Protein AF-A0A7J6SU89-F1 (afdb_monomer_lite)

Structure (mmCIF, N/CA/C/O backbone):
data_AF-A0A7J6SU89-F1
#
_entry.id   AF-A0A7J6SU89-F1
#
loop_
_atom_site.group_PDB
_atom_site.id
_atom_site.type_symbol
_atom_site.label_atom_id
_atom_site.label_alt_id
_atom_site.label_comp_id
_atom_site.label_asym_id
_atom_site.label_entity_id
_atom_site.label_seq_id
_atom_site.pdbx_PDB_ins_code
_atom_site.Cartn_x
_atom_site.Cartn_y
_atom_site.Cartn_z
_atom_site.occupancy
_atom_site.B_iso_or_equiv
_atom_site.auth_seq_id
_atom_site.auth_comp_id
_atom_site.auth_asym_id
_atom_site.auth_atom_id
_atom_site.pdbx_PDB_model_num
ATOM 1 N N . TYR A 1 1 ? 33.959 -2.753 -72.412 1.00 67.62 1 TYR A N 1
ATOM 2 C CA . TYR A 1 1 ? 32.776 -1.922 -72.109 1.00 67.62 1 TYR A CA 1
ATOM 3 C C . TYR A 1 1 ? 32.362 -2.025 -70.637 1.00 67.62 1 TYR A C 1
ATOM 5 O O . TYR A 1 1 ? 32.343 -1.001 -69.976 1.00 67.62 1 TYR A O 1
ATOM 13 N N . ILE A 1 2 ? 32.156 -3.228 -70.074 1.00 73.88 2 ILE A N 1
ATOM 14 C CA . ILE A 1 2 ? 31.763 -3.431 -68.655 1.00 73.88 2 ILE A CA 1
ATOM 15 C C . ILE A 1 2 ? 32.746 -2.805 -67.638 1.00 73.88 2 ILE A C 1
ATOM 17 O O . ILE A 1 2 ? 32.312 -2.134 -66.712 1.00 73.88 2 ILE A O 1
ATOM 21 N N . VAL A 1 3 ? 34.064 -2.932 -67.847 1.00 77.31 3 VAL A N 1
ATOM 22 C CA . VAL A 1 3 ? 35.101 -2.322 -66.975 1.00 77.31 3 VAL A CA 1
ATOM 23 C C . VAL A 1 3 ? 35.077 -0.786 -67.002 1.00 77.31 3 VAL A C 1
ATOM 25 O O . VAL A 1 3 ? 35.479 -0.137 -66.051 1.00 77.31 3 VAL A O 1
ATOM 28 N N . LEU A 1 4 ? 34.576 -0.178 -68.078 1.00 80.06 4 LEU A N 1
ATOM 29 C CA . LEU A 1 4 ? 34.487 1.281 -68.205 1.00 80.06 4 LEU A CA 1
ATOM 30 C C . LEU A 1 4 ? 33.277 1.833 -67.426 1.00 80.06 4 LEU A C 1
ATOM 32 O O . LEU A 1 4 ? 33.317 2.950 -66.925 1.00 80.06 4 LEU A O 1
ATOM 36 N N . LEU A 1 5 ? 32.229 1.015 -67.270 1.00 78.94 5 LEU A N 1
ATOM 37 C CA . LEU A 1 5 ? 31.028 1.327 -66.491 1.00 78.94 5 LEU A CA 1
ATOM 38 C C . LEU A 1 5 ? 31.179 1.006 -64.989 1.00 78.94 5 LEU A C 1
ATOM 40 O O . LEU A 1 5 ? 30.310 1.382 -64.207 1.00 78.94 5 LEU A O 1
ATOM 44 N N . SER A 1 6 ? 32.264 0.354 -64.546 1.00 77.31 6 SER A N 1
ATOM 45 C CA . SER A 1 6 ? 32.445 -0.029 -63.132 1.00 77.31 6 SER A CA 1
ATOM 46 C C . SER A 1 6 ? 32.626 1.161 -62.184 1.00 77.31 6 SER A C 1
ATOM 48 O O . SER A 1 6 ? 32.430 1.015 -60.983 1.00 77.31 6 SER A O 1
ATOM 50 N N . TYR A 1 7 ? 32.971 2.342 -62.704 1.00 76.56 7 TYR A N 1
ATOM 51 C CA . TYR A 1 7 ? 33.053 3.584 -61.927 1.00 76.56 7 TYR A CA 1
ATOM 52 C C . TYR A 1 7 ? 31.683 4.227 -61.644 1.00 76.56 7 TYR A C 1
ATOM 54 O O . TYR A 1 7 ? 31.612 5.148 -60.836 1.00 76.56 7 TYR A O 1
ATOM 62 N N . ILE A 1 8 ? 30.599 3.750 -62.274 1.00 82.62 8 ILE A N 1
ATOM 63 C CA . ILE A 1 8 ? 29.241 4.291 -62.082 1.00 82.62 8 ILE A CA 1
ATOM 64 C C . ILE A 1 8 ? 28.684 3.945 -60.694 1.00 82.62 8 ILE A C 1
ATOM 66 O O . ILE A 1 8 ? 27.975 4.758 -60.107 1.00 82.62 8 ILE A O 1
ATOM 70 N N . ILE A 1 9 ? 29.019 2.769 -60.149 1.00 79.12 9 ILE A N 1
ATOM 71 C CA . ILE A 1 9 ? 28.675 2.385 -58.772 1.00 79.12 9 ILE A CA 1
ATOM 72 C C . ILE A 1 9 ? 29.970 2.371 -57.954 1.00 79.12 9 ILE A C 1
ATOM 74 O O . ILE A 1 9 ? 30.677 1.361 -57.929 1.00 79.12 9 ILE A O 1
ATOM 78 N N . PRO A 1 10 ? 30.328 3.491 -57.305 1.00 81.44 10 PRO A N 1
ATOM 79 C CA . PRO A 1 10 ? 31.573 3.579 -56.565 1.00 81.44 10 PRO A CA 1
ATOM 80 C C . PRO A 1 10 ? 31.543 2.660 -55.342 1.00 81.44 10 PRO A C 1
ATOM 82 O O . PRO A 1 10 ? 30.733 2.826 -54.432 1.00 81.44 10 PRO A O 1
ATOM 85 N N . ILE A 1 11 ? 32.497 1.729 -55.281 1.00 80.56 11 ILE A N 1
ATOM 86 C CA . ILE A 1 11 ? 32.715 0.835 -54.129 1.00 80.56 11 ILE A CA 1
ATOM 87 C C . ILE A 1 11 ? 32.941 1.645 -52.834 1.00 80.56 11 ILE A C 1
ATOM 89 O O . ILE A 1 11 ? 32.559 1.215 -51.746 1.00 80.56 11 ILE A O 1
ATOM 93 N N . SER A 1 12 ? 33.494 2.857 -52.950 1.00 86.56 12 SER A N 1
ATOM 94 C CA . SER A 1 12 ? 33.732 3.781 -51.837 1.00 86.56 12 SER A CA 1
ATOM 95 C C . SER A 1 12 ? 32.459 4.343 -51.195 1.00 86.56 12 SER A C 1
ATOM 97 O O . SER A 1 12 ? 32.511 4.733 -50.031 1.00 86.56 12 SER A O 1
ATOM 99 N N . LEU A 1 13 ? 31.313 4.359 -51.891 1.00 87.31 13 LEU A N 1
ATOM 100 C CA . LEU A 1 13 ? 30.059 4.879 -51.332 1.00 87.31 13 LEU A CA 1
ATOM 101 C C . LEU A 1 13 ? 29.628 4.085 -50.096 1.00 87.31 13 LEU A C 1
ATOM 103 O O . LEU A 1 13 ? 29.260 4.672 -49.082 1.00 87.31 13 LEU A O 1
ATOM 107 N N . ARG A 1 14 ? 29.732 2.754 -50.162 1.00 86.31 14 ARG A N 1
ATOM 108 C CA . ARG A 1 14 ? 29.385 1.872 -49.043 1.00 86.31 14 ARG A CA 1
ATOM 109 C C . ARG A 1 14 ? 30.284 2.119 -47.833 1.00 86.31 14 ARG A C 1
ATOM 111 O O . ARG A 1 14 ? 29.784 2.287 -46.730 1.00 86.31 14 ARG A O 1
ATOM 118 N N . VAL A 1 15 ? 31.594 2.211 -48.062 1.00 88.56 15 VAL A N 1
ATOM 119 C CA . VAL A 1 15 ? 32.583 2.450 -46.999 1.00 88.56 15 VAL A CA 1
ATOM 120 C C . VAL A 1 15 ? 32.351 3.803 -46.321 1.00 88.56 15 VAL A C 1
ATOM 122 O O . VAL A 1 15 ? 32.404 3.894 -45.097 1.00 88.56 15 VAL A O 1
ATOM 125 N N . ASN A 1 16 ? 32.033 4.844 -47.097 1.00 90.50 16 ASN A N 1
ATOM 126 C CA . ASN A 1 16 ? 31.736 6.170 -46.556 1.00 90.50 16 ASN A CA 1
ATOM 127 C C . ASN A 1 16 ? 30.465 6.174 -45.692 1.00 90.50 16 ASN A C 1
ATOM 129 O O . ASN A 1 16 ? 30.454 6.806 -44.635 1.00 90.50 16 ASN A O 1
ATOM 133 N N . LEU A 1 17 ? 29.412 5.465 -46.115 1.00 89.56 17 LEU A N 1
ATOM 134 C CA . LEU A 1 17 ? 28.174 5.337 -45.339 1.00 89.56 17 LEU A CA 1
ATOM 135 C C . LEU A 1 17 ? 28.400 4.567 -44.035 1.00 89.56 17 LEU A C 1
ATOM 137 O O . LEU A 1 17 ? 27.975 5.032 -42.980 1.00 89.56 17 LEU A O 1
ATOM 141 N N . ASP A 1 18 ? 29.118 3.444 -44.084 1.00 89.88 18 ASP A N 1
ATOM 142 C CA . ASP A 1 18 ? 29.429 2.653 -42.889 1.00 89.88 18 ASP A CA 1
ATOM 143 C C . ASP A 1 18 ? 30.261 3.474 -41.884 1.00 89.88 18 ASP A C 1
ATOM 145 O O . ASP A 1 18 ? 29.962 3.492 -40.689 1.00 89.88 18 ASP A O 1
ATOM 149 N N . MET A 1 19 ? 31.242 4.247 -42.366 1.00 91.69 19 MET A N 1
ATOM 150 C CA . MET A 1 19 ? 32.049 5.132 -41.521 1.00 91.69 19 MET A CA 1
ATOM 151 C C . MET A 1 19 ? 31.222 6.275 -40.908 1.00 91.69 19 MET A C 1
ATOM 153 O O . MET A 1 19 ? 31.392 6.593 -39.728 1.00 91.69 19 MET A O 1
ATOM 157 N N . ALA A 1 20 ? 30.296 6.872 -41.667 1.00 91.81 20 ALA A N 1
ATOM 158 C CA . ALA A 1 20 ? 29.387 7.897 -41.153 1.00 91.81 20 ALA A CA 1
ATOM 159 C C . ALA A 1 20 ? 28.476 7.344 -40.042 1.00 91.81 20 ALA A C 1
ATOM 161 O O . ALA A 1 20 ? 28.362 7.956 -38.979 1.00 91.81 20 ALA A O 1
ATOM 162 N N . LYS A 1 21 ? 27.904 6.150 -40.238 1.00 92.75 21 LYS A N 1
ATOM 163 C CA . LYS A 1 21 ? 27.077 5.451 -39.242 1.00 92.75 21 LYS A CA 1
ATOM 164 C C . LYS A 1 21 ? 27.826 5.173 -37.941 1.00 92.75 21 LYS A C 1
ATOM 166 O O . LYS A 1 21 ? 27.288 5.403 -36.856 1.00 92.75 21 LYS A O 1
ATOM 171 N N . THR A 1 22 ? 29.086 4.745 -38.029 1.00 92.81 22 THR A N 1
ATOM 172 C CA . THR A 1 22 ? 29.944 4.555 -36.850 1.00 92.81 22 THR A CA 1
ATOM 173 C C . THR A 1 22 ? 30.167 5.866 -36.094 1.00 92.81 22 THR A C 1
ATOM 175 O O . THR A 1 22 ? 30.071 5.891 -34.864 1.00 92.81 22 THR A O 1
ATOM 178 N N . LEU A 1 23 ? 30.414 6.970 -36.806 1.00 93.88 23 LEU A N 1
ATOM 179 C CA . LEU A 1 23 ? 30.564 8.288 -36.183 1.00 93.88 23 LEU A CA 1
ATOM 180 C C . LEU A 1 23 ? 29.266 8.755 -35.507 1.00 93.88 23 LEU A C 1
ATOM 182 O O . LEU A 1 23 ? 29.324 9.292 -34.399 1.00 93.88 23 LEU A O 1
ATOM 186 N N . TYR A 1 24 ? 28.102 8.532 -36.124 1.00 93.50 24 TYR A N 1
ATOM 187 C CA . TYR A 1 24 ? 26.810 8.873 -35.522 1.00 93.50 24 TYR A CA 1
ATOM 188 C C . TYR A 1 24 ? 26.535 8.068 -34.251 1.00 93.50 24 TYR A C 1
ATOM 190 O O . TYR A 1 24 ? 26.218 8.660 -33.221 1.00 93.50 24 TYR A O 1
ATOM 198 N N . ALA A 1 25 ? 26.742 6.750 -34.277 1.00 93.50 25 ALA A N 1
ATOM 199 C CA . ALA A 1 25 ? 26.594 5.907 -33.091 1.00 93.50 25 ALA A CA 1
ATOM 200 C C . ALA A 1 25 ? 27.533 6.333 -31.948 1.00 93.50 25 ALA A C 1
ATOM 202 O O . ALA A 1 25 ? 27.122 6.374 -30.789 1.00 93.50 25 ALA A O 1
ATOM 203 N N . SER A 1 26 ? 28.778 6.709 -32.270 1.00 92.12 26 SER A N 1
ATOM 204 C CA . SER A 1 26 ? 29.737 7.218 -31.282 1.00 92.12 26 SER A CA 1
ATOM 205 C C . SER A 1 26 ? 29.291 8.547 -30.670 1.00 92.12 26 SER A C 1
ATOM 207 O O . SER A 1 26 ? 29.440 8.746 -29.465 1.00 92.12 26 SER A O 1
ATOM 209 N N . ARG A 1 27 ? 28.699 9.446 -31.466 1.00 93.50 27 ARG A N 1
ATOM 210 C CA . ARG A 1 27 ? 28.130 10.696 -30.945 1.00 93.50 27 ARG A CA 1
ATOM 211 C C . ARG A 1 27 ? 26.919 10.458 -30.051 1.00 93.50 27 ARG A C 1
ATOM 213 O O . ARG A 1 27 ? 26.847 11.096 -29.011 1.00 93.50 27 ARG A O 1
ATOM 220 N N . ILE A 1 28 ? 26.031 9.529 -30.412 1.00 93.94 28 ILE A N 1
ATOM 221 C CA . ILE A 1 28 ? 24.876 9.150 -29.580 1.00 93.94 28 ILE A CA 1
ATOM 222 C C . ILE A 1 28 ? 25.341 8.628 -28.214 1.00 93.94 28 ILE A C 1
ATOM 224 O O . ILE A 1 28 ? 24.778 9.000 -27.191 1.00 93.94 28 ILE A O 1
ATOM 228 N N . GLY A 1 29 ? 26.391 7.801 -28.179 1.00 92.62 29 GLY A N 1
ATOM 229 C CA . GLY A 1 29 ? 26.924 7.267 -26.921 1.00 92.62 29 GLY A CA 1
ATOM 230 C C . GLY A 1 29 ? 27.625 8.300 -26.030 1.00 92.62 29 GLY A C 1
ATOM 231 O O . GLY A 1 29 ? 27.685 8.124 -24.817 1.00 92.62 29 GLY A O 1
ATOM 232 N N . ASN A 1 30 ? 28.133 9.384 -26.620 1.00 92.38 30 ASN A N 1
ATOM 233 C CA . ASN A 1 30 ? 28.845 10.455 -25.919 1.00 92.38 30 ASN A CA 1
ATOM 234 C C . ASN A 1 30 ? 27.983 11.717 -25.719 1.00 92.38 30 ASN A C 1
ATOM 236 O O . ASN A 1 30 ? 28.518 12.778 -25.389 1.00 92.38 30 ASN A O 1
ATOM 240 N N . ASP A 1 31 ? 26.669 11.634 -25.947 1.00 95.31 31 ASP A N 1
ATOM 241 C CA . ASP A 1 31 ? 25.763 12.769 -25.785 1.00 95.31 31 ASP A CA 1
ATOM 242 C C . ASP A 1 31 ? 25.569 13.100 -24.296 1.00 95.31 31 ASP A C 1
ATOM 244 O O . ASP A 1 31 ? 25.118 12.274 -23.500 1.00 95.31 31 ASP A O 1
ATOM 248 N N . SER A 1 32 ? 25.890 14.337 -23.910 1.00 94.44 32 SER A N 1
ATOM 249 C CA . SER A 1 32 ? 25.749 14.815 -22.533 1.00 94.44 32 SER A CA 1
ATOM 250 C C . SER A 1 32 ? 24.295 15.026 -22.108 1.00 94.44 32 SER A C 1
ATOM 252 O O . SER A 1 32 ? 24.016 15.057 -20.909 1.00 94.44 32 SER A O 1
ATOM 254 N N . LYS A 1 33 ? 23.360 15.162 -23.057 1.00 96.00 33 LYS A N 1
ATOM 255 C CA . LYS A 1 33 ? 21.930 15.333 -22.762 1.00 96.00 33 LYS A CA 1
ATOM 256 C C . LYS A 1 33 ? 21.244 14.023 -22.391 1.00 96.00 33 LYS A C 1
ATOM 258 O O . LYS A 1 33 ? 20.257 14.056 -21.661 1.00 96.00 33 LYS A O 1
ATOM 263 N N . ILE A 1 34 ? 21.749 12.891 -22.887 1.00 92.50 34 ILE A N 1
ATOM 264 C CA . ILE A 1 34 ? 21.184 11.558 -22.637 1.00 92.50 34 ILE A CA 1
ATOM 265 C C . ILE A 1 34 ? 22.297 10.627 -22.126 1.00 92.50 34 ILE A C 1
ATOM 267 O O . ILE A 1 34 ? 22.741 9.719 -22.838 1.00 92.50 34 ILE A O 1
ATOM 271 N N . PRO A 1 35 ? 22.787 10.861 -20.894 1.00 92.50 35 PRO A N 1
ATOM 272 C CA . PRO A 1 35 ? 23.913 10.116 -20.350 1.00 92.50 35 PRO A CA 1
ATOM 273 C C . PRO A 1 35 ? 23.581 8.626 -20.204 1.00 92.50 35 PRO A C 1
ATOM 275 O O . PRO A 1 35 ? 22.464 8.251 -19.852 1.00 92.50 35 PRO A O 1
ATOM 278 N N . GLY A 1 36 ? 24.572 7.768 -20.452 1.00 90.81 36 GLY A N 1
ATOM 279 C CA . GLY A 1 36 ? 24.419 6.312 -20.348 1.00 90.81 36 GLY A CA 1
ATOM 280 C C . GLY A 1 36 ? 23.769 5.647 -21.566 1.00 90.81 36 GLY A C 1
ATOM 281 O O . GLY A 1 36 ? 23.553 4.435 -21.549 1.00 90.81 36 GLY A O 1
ATOM 282 N N . THR A 1 37 ? 23.488 6.401 -22.633 1.00 93.00 37 THR A N 1
ATOM 283 C CA . THR A 1 37 ? 23.017 5.835 -23.902 1.00 93.00 37 THR A CA 1
ATOM 284 C C . THR A 1 37 ? 24.106 4.972 -24.533 1.00 93.00 37 THR A C 1
ATOM 286 O O . THR A 1 37 ? 25.251 5.392 -24.668 1.00 93.00 37 THR A O 1
ATOM 289 N N . VAL A 1 38 ? 23.751 3.762 -24.966 1.00 92.12 38 VAL A N 1
ATOM 290 C CA . VAL A 1 38 ? 24.671 2.858 -25.669 1.00 92.12 38 VAL A CA 1
ATOM 291 C C . VAL A 1 38 ? 24.038 2.424 -26.984 1.00 92.12 38 VAL A C 1
ATOM 293 O O . VAL A 1 38 ? 23.097 1.631 -27.003 1.00 92.12 38 VAL A O 1
ATOM 296 N N . ALA A 1 39 ? 24.579 2.918 -28.098 1.00 90.88 39 ALA A N 1
ATOM 297 C CA . ALA A 1 39 ? 24.184 2.488 -29.434 1.00 90.88 39 ALA A CA 1
ATOM 298 C C . ALA A 1 39 ? 24.773 1.097 -29.731 1.00 90.88 39 ALA A C 1
ATOM 300 O O . ALA A 1 39 ? 25.952 0.961 -30.051 1.00 90.88 39 ALA A O 1
ATOM 301 N N . ARG A 1 40 ? 23.954 0.046 -29.598 1.00 91.00 40 ARG A N 1
ATOM 302 C CA . ARG A 1 40 ? 24.391 -1.352 -29.801 1.00 91.00 40 ARG A CA 1
ATOM 303 C C . ARG A 1 40 ? 24.440 -1.783 -31.267 1.00 91.00 40 ARG A C 1
ATOM 305 O O . ARG A 1 40 ? 25.118 -2.754 -31.585 1.00 91.00 40 ARG A O 1
ATOM 312 N N . ASN A 1 41 ? 23.719 -1.089 -32.145 1.00 91.50 41 ASN A N 1
ATOM 313 C CA . ASN A 1 41 ? 23.670 -1.379 -33.574 1.00 91.50 41 ASN A CA 1
ATOM 314 C C . ASN A 1 41 ? 23.889 -0.086 -34.371 1.00 91.50 41 ASN A C 1
ATOM 316 O O . ASN A 1 41 ? 23.091 0.842 -34.280 1.00 91.50 41 ASN A O 1
ATOM 320 N N . THR A 1 42 ? 24.973 -0.031 -35.145 1.00 92.31 42 THR A N 1
ATOM 321 C CA . THR A 1 42 ? 25.338 1.120 -35.985 1.00 92.31 42 THR A CA 1
ATOM 322 C C . THR A 1 42 ? 24.559 1.168 -37.299 1.00 92.31 42 THR A C 1
ATOM 324 O O . THR A 1 42 ? 24.520 2.213 -37.934 1.00 92.31 42 THR A O 1
ATOM 327 N N . ALA A 1 43 ? 23.937 0.066 -37.731 1.00 89.19 43 ALA A N 1
ATOM 328 C CA . ALA A 1 43 ? 23.318 -0.025 -39.053 1.00 89.19 43 ALA A CA 1
ATOM 329 C C . ALA A 1 43 ? 21.996 0.749 -39.181 1.00 89.19 43 ALA A C 1
ATOM 331 O O . ALA A 1 43 ? 21.641 1.101 -40.301 1.00 89.19 43 ALA A O 1
ATOM 332 N N . ILE A 1 44 ? 21.316 0.995 -38.056 1.00 91.19 44 ILE A N 1
ATOM 333 C CA . ILE A 1 44 ? 19.936 1.513 -37.957 1.00 91.19 44 ILE A CA 1
ATOM 334 C C . ILE A 1 44 ? 19.870 2.948 -37.409 1.00 91.19 44 ILE A C 1
ATOM 336 O O . ILE A 1 44 ? 18.835 3.395 -36.923 1.00 91.19 44 ILE A O 1
ATOM 340 N N . VAL A 1 45 ? 21.000 3.657 -37.382 1.00 91.06 45 VAL A N 1
ATOM 341 C CA . VAL A 1 45 ? 21.085 4.964 -36.714 1.00 91.06 45 VAL A CA 1
ATOM 342 C C . VAL A 1 45 ? 20.281 6.022 -37.470 1.00 91.06 45 VAL A C 1
ATOM 344 O O . VAL A 1 45 ? 19.670 6.882 -36.843 1.00 91.06 45 VAL A O 1
ATOM 347 N N . GLU A 1 46 ? 20.244 5.948 -38.800 1.00 90.00 46 GLU A N 1
ATOM 348 C CA . GLU A 1 46 ? 19.419 6.831 -39.624 1.00 90.00 46 GLU A CA 1
ATOM 349 C C . GLU A 1 46 ? 17.920 6.506 -39.559 1.00 90.00 46 GLU A C 1
ATOM 351 O O . GLU A 1 46 ? 17.102 7.422 -39.653 1.00 90.00 46 GLU A O 1
ATOM 356 N N . ASP A 1 47 ? 17.560 5.238 -39.323 1.00 91.00 47 ASP A N 1
ATOM 357 C CA . ASP A 1 47 ? 16.163 4.789 -39.275 1.00 91.00 47 ASP A CA 1
ATOM 358 C C . ASP A 1 47 ? 15.410 5.457 -38.116 1.00 91.00 47 ASP A C 1
ATOM 360 O O . ASP A 1 47 ? 14.209 5.711 -38.221 1.00 91.00 47 ASP A O 1
ATOM 364 N N . LEU A 1 48 ? 16.126 5.838 -37.046 1.00 90.94 48 LEU A N 1
ATOM 365 C CA . LEU A 1 48 ? 15.590 6.605 -35.916 1.00 90.94 48 LEU A CA 1
ATOM 366 C C . LEU A 1 48 ? 14.934 7.927 -36.348 1.00 90.94 48 LEU A C 1
ATOM 368 O O . LEU A 1 48 ? 14.006 8.386 -35.687 1.00 90.94 48 LEU A O 1
ATOM 372 N N . GLY A 1 49 ? 15.390 8.533 -37.450 1.00 91.94 49 GLY A N 1
ATOM 373 C CA . GLY A 1 49 ? 14.810 9.762 -38.004 1.00 91.94 49 GLY A CA 1
ATOM 374 C C . GLY A 1 49 ? 13.525 9.547 -38.809 1.00 91.94 49 GLY A C 1
ATOM 375 O O . GLY A 1 49 ? 12.879 10.520 -39.185 1.00 91.94 49 GLY A O 1
ATOM 376 N N . THR A 1 50 ? 13.162 8.291 -39.075 1.00 95.06 50 THR A N 1
ATOM 377 C CA . THR A 1 50 ? 12.009 7.894 -39.903 1.00 95.06 50 THR A CA 1
ATOM 378 C C . THR A 1 50 ? 10.944 7.127 -39.119 1.00 95.06 50 THR A C 1
ATOM 380 O O . THR A 1 50 ? 10.039 6.542 -39.701 1.00 95.06 50 THR A O 1
ATOM 383 N N . VAL A 1 51 ? 11.058 7.087 -37.790 1.00 95.06 51 VAL A N 1
ATOM 384 C CA . VAL A 1 51 ? 10.124 6.347 -36.936 1.00 95.06 51 VAL A CA 1
ATOM 385 C C . VAL A 1 51 ? 8.761 7.044 -36.908 1.00 95.06 51 VAL A C 1
ATOM 387 O O . VAL A 1 51 ? 8.633 8.124 -36.339 1.00 95.06 51 VAL A O 1
ATOM 390 N N . ASP A 1 52 ? 7.738 6.383 -37.453 1.00 96.50 52 ASP A N 1
ATOM 391 C CA . ASP A 1 52 ? 6.343 6.854 -37.411 1.00 96.50 52 ASP A CA 1
ATOM 392 C C . ASP A 1 52 ? 5.573 6.357 -36.174 1.00 96.50 52 ASP A C 1
ATOM 394 O O . ASP A 1 52 ? 4.674 7.030 -35.669 1.00 96.50 52 ASP A O 1
ATOM 398 N N . TYR A 1 53 ? 5.923 5.170 -35.669 1.00 96.31 53 TYR A N 1
ATOM 399 C CA . TYR A 1 53 ? 5.224 4.516 -34.562 1.00 96.31 53 TYR A CA 1
ATOM 400 C C . TYR A 1 53 ? 6.199 4.112 -33.461 1.00 96.31 53 TYR A C 1
ATOM 402 O O . TYR A 1 53 ? 7.173 3.401 -33.704 1.00 96.31 53 TYR A O 1
ATOM 410 N N . VAL A 1 54 ? 5.890 4.512 -32.226 1.00 94.81 54 VAL A N 1
ATOM 411 C CA . VAL A 1 54 ? 6.613 4.083 -31.026 1.00 94.81 54 VAL A CA 1
ATOM 412 C C . VAL A 1 54 ? 5.718 3.142 -30.234 1.00 94.81 54 VAL A C 1
ATOM 414 O O . VAL A 1 54 ? 4.698 3.549 -29.682 1.00 94.81 54 VAL A O 1
ATOM 417 N N . LEU A 1 55 ? 6.112 1.873 -30.174 1.00 96.25 55 LEU A N 1
ATOM 418 C CA . LEU A 1 55 ? 5.498 0.887 -29.293 1.00 96.25 55 LEU A CA 1
ATOM 419 C C . LEU A 1 55 ? 6.257 0.904 -27.970 1.00 96.25 55 LEU A C 1
ATOM 421 O O . LEU A 1 55 ? 7.475 0.732 -27.944 1.00 96.25 55 LEU A O 1
ATOM 425 N N . THR A 1 56 ? 5.544 1.142 -26.877 1.00 94.56 56 THR A N 1
ATOM 426 C CA . THR A 1 56 ? 6.130 1.250 -25.541 1.00 94.56 56 THR A CA 1
ATOM 427 C C . THR A 1 56 ? 5.513 0.213 -24.618 1.00 94.56 56 THR A C 1
ATOM 429 O O . THR A 1 56 ? 4.315 -0.066 -24.701 1.00 94.56 56 THR A O 1
ATOM 432 N N . ASP A 1 57 ? 6.341 -0.373 -23.757 1.00 95.44 57 ASP A N 1
ATOM 433 C CA . ASP A 1 57 ? 5.854 -1.218 -22.675 1.00 95.44 57 ASP A CA 1
ATOM 434 C C . ASP A 1 57 ? 5.379 -0.342 -21.506 1.00 95.44 57 ASP A C 1
ATOM 436 O O . ASP A 1 57 ? 5.938 0.720 -21.227 1.00 95.44 57 ASP A O 1
ATOM 440 N N . LYS A 1 58 ? 4.344 -0.776 -20.788 1.00 93.00 58 LYS A N 1
ATOM 441 C CA . LYS A 1 58 ? 3.834 -0.026 -19.635 1.00 93.00 58 LYS A CA 1
ATOM 442 C C . LYS A 1 58 ? 4.834 -0.106 -18.483 1.00 93.00 58 LYS A C 1
ATOM 444 O O . LYS A 1 58 ? 5.312 0.917 -17.990 1.00 93.00 58 LYS A O 1
ATOM 449 N N . THR A 1 59 ? 5.155 -1.324 -18.063 1.00 87.31 59 THR A N 1
ATOM 450 C CA . THR A 1 59 ? 5.914 -1.568 -16.835 1.00 87.31 59 THR A CA 1
ATOM 451 C C . THR A 1 59 ? 7.410 -1.453 -17.090 1.00 87.31 59 THR A C 1
ATOM 453 O O . THR A 1 59 ? 7.953 -2.105 -17.972 1.00 87.31 59 THR A O 1
ATOM 456 N N . GLY A 1 60 ? 8.106 -0.622 -16.313 1.00 86.06 60 GLY A N 1
ATOM 457 C CA . GLY A 1 60 ? 9.558 -0.467 -16.434 1.00 86.06 60 GLY A CA 1
ATOM 458 C C . GLY A 1 60 ? 10.008 0.474 -17.557 1.00 86.06 60 GLY A C 1
ATOM 459 O O . GLY A 1 60 ? 11.186 0.823 -17.586 1.00 86.06 60 GLY A O 1
ATOM 460 N N . THR A 1 61 ? 9.090 0.932 -18.423 1.00 91.31 61 THR A N 1
ATOM 461 C CA . THR A 1 61 ? 9.351 2.007 -19.399 1.00 91.31 61 THR A CA 1
ATOM 462 C C . THR A 1 61 ? 8.521 3.249 -19.084 1.00 91.31 61 THR A C 1
ATOM 464 O O . THR A 1 61 ? 9.094 4.278 -18.733 1.00 91.31 61 THR A O 1
ATOM 467 N N . LEU A 1 62 ? 7.185 3.169 -19.153 1.00 92.44 62 LEU A N 1
ATOM 468 C CA . LEU A 1 62 ? 6.322 4.305 -18.799 1.00 92.44 62 LEU A CA 1
ATOM 469 C C . LEU A 1 62 ? 6.214 4.505 -17.287 1.00 92.44 62 LEU A C 1
ATOM 471 O O . LEU A 1 62 ? 6.201 5.640 -16.810 1.00 92.44 62 LEU A O 1
ATOM 475 N N . THR A 1 63 ? 6.130 3.410 -16.528 1.00 90.81 63 THR A N 1
ATOM 476 C CA . THR A 1 63 ? 5.964 3.458 -15.074 1.00 90.81 63 THR A CA 1
ATOM 477 C C . THR A 1 63 ? 7.171 2.881 -14.349 1.00 90.81 63 THR A C 1
ATOM 479 O O . THR A 1 63 ? 7.728 1.844 -14.721 1.00 90.81 63 THR A O 1
ATOM 482 N N . LYS A 1 64 ? 7.559 3.543 -13.256 1.00 87.88 64 LYS A N 1
ATOM 483 C CA . LYS A 1 64 ? 8.446 2.946 -12.254 1.00 87.88 64 LYS A CA 1
ATOM 484 C C . LYS A 1 64 ? 7.625 1.959 -11.426 1.00 87.88 64 LYS A C 1
ATOM 486 O O . LYS A 1 64 ? 6.459 2.223 -11.151 1.00 87.88 64 LYS A O 1
ATOM 491 N N . ASN A 1 65 ? 8.229 0.845 -11.018 1.00 84.88 65 ASN A N 1
ATOM 492 C CA . ASN A 1 65 ? 7.594 -0.129 -10.124 1.00 84.88 65 ASN A CA 1
ATOM 493 C C . ASN A 1 65 ? 7.608 0.369 -8.664 1.00 84.88 65 ASN A C 1
ATOM 495 O O . ASN A 1 65 ? 8.160 -0.280 -7.780 1.00 84.88 65 ASN A O 1
ATOM 499 N N . ASP A 1 66 ? 7.084 1.572 -8.446 1.00 87.75 66 ASP A N 1
ATOM 500 C CA . ASP A 1 66 ? 7.002 2.235 -7.149 1.00 87.75 66 ASP A CA 1
ATOM 501 C C . ASP A 1 66 ? 5.611 2.856 -7.008 1.00 87.75 66 ASP A C 1
ATOM 503 O O . ASP A 1 66 ? 5.222 3.724 -7.793 1.00 87.75 66 ASP A O 1
ATOM 507 N N . MET A 1 67 ? 4.849 2.364 -6.033 1.00 91.56 67 MET A N 1
ATOM 508 C CA . MET A 1 67 ? 3.479 2.796 -5.775 1.00 91.56 67 MET A CA 1
ATOM 509 C C . MET A 1 67 ? 3.476 3.801 -4.627 1.00 91.56 67 MET A C 1
ATOM 511 O O . MET A 1 67 ? 4.063 3.566 -3.571 1.00 91.56 67 MET A O 1
ATOM 515 N N . LEU A 1 68 ? 2.787 4.923 -4.828 1.00 92.75 68 LEU A N 1
ATOM 516 C CA . LEU A 1 68 ? 2.690 6.003 -3.851 1.00 92.75 68 LEU A CA 1
ATOM 517 C C . LEU A 1 68 ? 1.229 6.253 -3.505 1.00 92.75 68 LEU A C 1
ATOM 519 O O . LEU A 1 68 ? 0.413 6.492 -4.394 1.00 92.75 68 LEU A O 1
ATOM 523 N N . PHE A 1 69 ? 0.915 6.285 -2.212 1.00 95.12 69 PHE A N 1
ATOM 524 C CA . PHE A 1 69 ? -0.406 6.702 -1.761 1.00 95.12 69 PHE A CA 1
ATOM 525 C C . PHE A 1 69 ? -0.612 8.192 -2.051 1.00 95.12 69 PHE A C 1
ATOM 527 O O . PHE A 1 69 ? 0.230 9.018 -1.688 1.00 95.12 69 PHE A O 1
ATOM 534 N N . LYS A 1 70 ? -1.719 8.550 -2.711 1.00 94.44 70 LYS A N 1
ATOM 535 C CA . LYS A 1 70 ? -1.981 9.936 -3.132 1.00 94.44 70 LYS A CA 1
ATOM 536 C C . LYS A 1 70 ? -3.168 10.583 -2.449 1.00 94.44 70 LYS A C 1
ATOM 538 O O . LYS A 1 70 ? -3.062 11.755 -2.100 1.00 94.44 70 LYS A O 1
ATOM 543 N N . LYS A 1 71 ? -4.284 9.878 -2.297 1.00 93.88 71 LYS A N 1
AT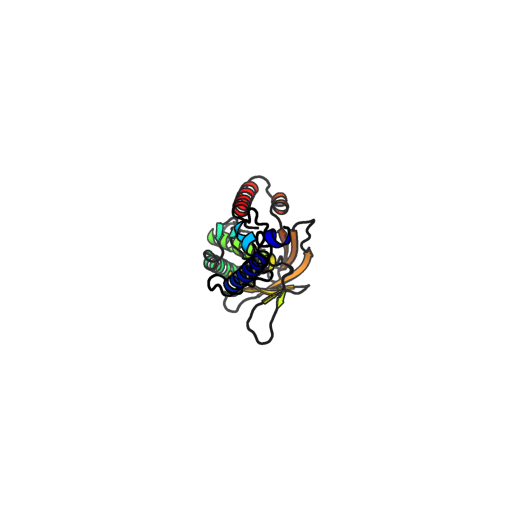OM 544 C CA . LYS A 1 71 ? -5.529 10.457 -1.797 1.00 93.88 71 LYS A CA 1
ATOM 545 C C . LYS A 1 71 ? -6.311 9.449 -0.971 1.00 93.88 71 LYS A C 1
ATOM 547 O O . LYS A 1 71 ? -6.311 8.264 -1.284 1.00 93.88 71 LYS A O 1
ATOM 552 N N . LEU A 1 72 ? -6.996 9.952 0.046 1.00 93.19 72 LEU A N 1
ATOM 553 C CA . LEU A 1 72 ? -7.912 9.221 0.905 1.00 93.19 72 LEU A CA 1
ATOM 554 C C . LEU A 1 72 ? -9.240 9.975 0.949 1.00 93.19 72 LEU A C 1
ATOM 556 O O . LEU A 1 72 ? -9.273 11.137 1.350 1.00 93.19 72 LEU A O 1
ATOM 560 N N . ARG A 1 73 ? -10.340 9.301 0.622 1.00 91.81 73 ARG A N 1
ATOM 561 C CA . ARG A 1 73 ? -11.687 9.797 0.912 1.00 91.81 73 ARG A CA 1
ATOM 562 C C . ARG A 1 73 ? -12.268 8.997 2.070 1.00 91.81 73 ARG A C 1
ATOM 564 O O . ARG A 1 73 ? -12.371 7.778 1.995 1.00 91.81 73 ARG A O 1
ATOM 571 N N . VAL A 1 74 ? -12.665 9.697 3.122 1.00 90.00 74 VAL A N 1
ATOM 572 C CA . VAL A 1 74 ? -13.536 9.188 4.195 1.00 90.00 74 VAL A CA 1
ATOM 573 C C . VAL A 1 74 ? -14.811 10.042 4.214 1.00 90.00 74 VAL A C 1
ATOM 575 O O . VAL A 1 74 ? -14.801 11.113 3.599 1.00 90.00 74 VAL A O 1
ATOM 578 N N . PRO A 1 75 ? -15.911 9.633 4.871 1.00 85.06 75 PRO A N 1
ATOM 579 C CA . PRO A 1 75 ? -17.135 10.440 4.914 1.00 85.06 75 PRO A CA 1
ATOM 580 C C . PRO A 1 75 ? -16.882 11.896 5.347 1.00 85.06 75 PRO A C 1
ATOM 582 O O . PRO A 1 75 ? -17.352 12.825 4.689 1.00 85.06 75 PRO A O 1
ATOM 585 N N . ALA A 1 76 ? -16.024 12.090 6.351 1.00 80.38 76 ALA A N 1
ATOM 586 C CA . ALA A 1 76 ? -15.566 13.384 6.852 1.00 80.38 76 ALA A CA 1
ATOM 587 C C . ALA A 1 76 ? -14.966 14.340 5.806 1.00 80.38 76 ALA A C 1
ATOM 589 O O . ALA A 1 76 ? -15.113 15.555 5.933 1.00 80.38 76 ALA A O 1
ATOM 590 N N . GLY A 1 77 ? -14.257 13.828 4.799 1.00 87.62 77 GLY A N 1
ATOM 591 C CA . GLY A 1 77 ? -13.466 14.678 3.912 1.00 87.62 77 GLY A CA 1
ATOM 592 C C . GLY A 1 77 ? -12.588 13.913 2.928 1.00 87.62 77 GLY A C 1
ATOM 593 O O . GLY A 1 77 ? -12.453 12.689 2.990 1.00 87.62 77 GLY A O 1
ATOM 594 N N . GLU A 1 78 ? -12.027 14.656 1.983 1.00 91.25 78 GLU A N 1
ATOM 595 C CA . GLU A 1 78 ? -10.968 14.188 1.097 1.00 91.25 78 GLU A CA 1
ATOM 596 C C . GLU A 1 78 ? -9.631 14.721 1.602 1.00 91.25 78 GLU A C 1
ATOM 598 O O . GLU A 1 78 ? -9.519 15.899 1.934 1.00 91.25 78 GLU A O 1
ATOM 603 N N . TYR A 1 79 ? -8.630 13.850 1.636 1.00 93.12 79 TYR A N 1
ATOM 604 C CA . TYR A 1 79 ? -7.308 14.152 2.153 1.00 93.12 79 TYR A CA 1
ATOM 605 C C . TYR A 1 79 ? -6.246 13.720 1.149 1.00 93.12 79 TYR A C 1
ATOM 607 O O . TYR A 1 79 ? -6.268 12.598 0.640 1.00 93.12 79 TYR A O 1
ATOM 615 N N . SER A 1 80 ? -5.300 14.605 0.865 1.00 93.62 80 SER A N 1
ATOM 616 C CA . SER A 1 80 ? -4.178 14.339 -0.029 1.00 93.62 80 SER A CA 1
ATOM 617 C C . SER A 1 80 ? -2.913 14.007 0.759 1.00 93.62 80 SER A C 1
ATOM 619 O O . SER A 1 80 ? -2.569 14.642 1.758 1.00 93.62 80 SER A O 1
ATOM 621 N N . SER A 1 81 ? -2.189 12.998 0.282 1.00 90.25 81 SER A N 1
ATOM 622 C CA . SER A 1 81 ? -0.894 12.617 0.834 1.00 90.25 81 SER A CA 1
ATOM 623 C C . SER A 1 81 ? 0.125 13.742 0.641 1.00 90.25 81 SER A C 1
ATOM 625 O O . SER A 1 81 ? 0.237 14.317 -0.444 1.00 90.25 81 SER A O 1
ATOM 627 N N . GLY A 1 82 ? 0.868 14.059 1.700 1.00 89.62 82 GLY A N 1
ATOM 628 C CA . GLY A 1 82 ? 1.878 15.114 1.732 1.00 89.62 82 GLY A CA 1
ATOM 629 C C . GLY A 1 82 ? 1.361 16.426 2.321 1.00 89.62 82 GLY A C 1
ATOM 630 O O . GLY A 1 82 ? 1.986 16.947 3.242 1.00 89.62 82 GLY A O 1
ATOM 631 N N . THR A 1 83 ? 0.224 16.945 1.847 1.00 91.31 83 THR A N 1
ATOM 632 C CA . THR A 1 83 ? -0.350 18.202 2.370 1.00 91.31 83 THR A CA 1
ATOM 633 C C . THR A 1 83 ? -1.073 17.983 3.693 1.00 91.31 83 THR A C 1
ATOM 635 O O . THR A 1 83 ? -0.816 18.696 4.661 1.00 91.31 83 THR A O 1
ATOM 638 N N . ASP A 1 84 ? -1.915 16.950 3.761 1.00 93.50 84 ASP A N 1
ATOM 639 C CA . ASP A 1 84 ? -2.856 16.778 4.874 1.00 93.50 84 ASP A CA 1
ATOM 640 C C . ASP A 1 84 ? -2.368 15.737 5.887 1.00 93.50 84 ASP A C 1
ATOM 642 O O . ASP A 1 84 ? -2.933 15.598 6.970 1.00 93.50 84 ASP A O 1
ATOM 646 N N . THR A 1 85 ? -1.272 15.035 5.586 1.00 93.25 85 THR A N 1
ATOM 647 C CA . THR A 1 85 ? -0.688 13.986 6.437 1.00 93.25 85 THR A CA 1
ATOM 648 C C . THR A 1 85 ? -0.463 14.463 7.878 1.00 93.25 85 THR A C 1
ATOM 650 O O . THR A 1 85 ? -0.761 13.742 8.832 1.00 93.25 85 THR A O 1
ATOM 653 N N . GLN A 1 86 ? 0.016 15.699 8.066 1.00 92.50 86 GLN A N 1
ATOM 654 C CA . GLN A 1 86 ? 0.228 16.267 9.404 1.00 92.50 86 GLN A CA 1
ATOM 655 C C . GLN A 1 86 ? -1.094 16.505 10.147 1.00 92.50 86 GLN A C 1
ATOM 657 O O . GLN A 1 86 ? -1.192 16.218 11.340 1.00 92.50 86 GLN A O 1
ATOM 662 N N . GLN A 1 87 ? -2.120 16.991 9.446 1.00 93.19 87 GLN A N 1
ATOM 663 C CA . GLN A 1 87 ? -3.448 17.212 10.015 1.00 93.19 87 GLN A CA 1
ATOM 664 C C . GLN A 1 87 ? -4.100 15.885 10.418 1.00 93.19 87 GLN A C 1
ATOM 666 O O . GLN A 1 87 ? -4.580 15.764 11.547 1.00 93.19 87 GLN A O 1
ATOM 671 N N . ILE A 1 88 ? -4.053 14.880 9.537 1.00 93.94 88 ILE A N 1
ATOM 672 C CA . ILE A 1 88 ? -4.564 13.527 9.796 1.00 93.94 88 ILE A CA 1
ATOM 673 C C . ILE A 1 88 ? -3.882 12.943 11.033 1.00 93.94 88 ILE A C 1
ATOM 675 O O . ILE A 1 88 ? -4.545 12.511 11.974 1.00 93.94 88 ILE A O 1
ATOM 679 N N . SER A 1 89 ? -2.552 13.012 11.077 1.00 95.06 89 SER A N 1
ATOM 680 C CA . SER A 1 89 ? -1.748 12.533 12.198 1.00 95.06 89 SER A CA 1
ATOM 681 C C . SER A 1 89 ? -2.135 13.186 13.532 1.00 95.06 89 SER A C 1
ATOM 683 O O . SER A 1 89 ? -2.280 12.501 14.551 1.00 95.06 89 SER A O 1
ATOM 685 N N . LEU A 1 90 ? -2.382 14.500 13.544 1.00 94.44 90 LEU A N 1
ATOM 686 C CA . LEU A 1 90 ? -2.836 15.218 14.738 1.00 94.44 90 LEU A CA 1
ATOM 687 C C . LEU A 1 90 ? -4.240 14.781 15.179 1.00 94.44 90 LEU A C 1
ATOM 689 O O . LEU A 1 90 ? -4.455 14.564 16.375 1.00 94.44 90 LEU A O 1
ATOM 693 N N . MET A 1 91 ? -5.181 14.633 14.243 1.00 93.75 91 MET A N 1
ATOM 694 C CA . MET A 1 91 ? -6.549 14.181 14.530 1.00 93.75 91 MET A CA 1
ATOM 695 C C . MET A 1 91 ? -6.560 12.759 15.105 1.00 93.75 91 MET A C 1
ATOM 697 O O . MET A 1 91 ? -7.131 12.533 16.175 1.00 93.75 91 MET A O 1
ATOM 701 N N . ILE A 1 92 ? -5.837 11.838 14.463 1.00 94.44 92 ILE A N 1
ATOM 702 C CA . ILE A 1 92 ? -5.657 10.453 14.917 1.00 94.44 92 ILE A CA 1
ATOM 703 C C . ILE A 1 92 ? -5.064 10.429 16.323 1.00 94.44 92 ILE A C 1
ATOM 705 O O . ILE A 1 92 ? -5.604 9.785 17.221 1.00 94.44 92 ILE A O 1
ATOM 709 N N . THR A 1 93 ? -3.991 11.188 16.553 1.00 94.81 93 THR A N 1
ATOM 710 C CA . THR A 1 93 ? -3.318 11.251 17.857 1.00 94.81 93 THR A CA 1
ATOM 711 C C . THR A 1 93 ? -4.261 11.728 18.964 1.00 94.81 93 THR A C 1
ATOM 713 O O . THR A 1 93 ? -4.250 11.178 20.067 1.00 94.81 93 THR A O 1
ATOM 716 N N . ARG A 1 94 ? -5.092 12.745 18.696 1.00 93.44 94 ARG A N 1
ATOM 717 C CA . ARG A 1 94 ? -6.064 13.271 19.671 1.00 93.44 94 ARG A CA 1
ATOM 718 C C . ARG A 1 94 ? -7.117 12.230 20.043 1.00 93.44 94 ARG A C 1
ATOM 720 O O . ARG A 1 94 ? -7.367 12.029 21.233 1.00 93.44 94 ARG A O 1
ATOM 727 N N . VAL A 1 95 ? -7.716 11.573 19.051 1.00 93.19 95 VAL A N 1
ATOM 728 C CA . VAL A 1 95 ? -8.762 10.563 19.278 1.00 93.19 95 VAL A CA 1
ATOM 729 C C . VAL A 1 95 ? -8.186 9.341 19.984 1.00 93.19 95 VAL A C 1
ATOM 731 O O . VAL A 1 95 ? -8.722 8.904 21.004 1.00 93.19 95 VAL A O 1
ATOM 734 N N . LEU A 1 96 ? -7.039 8.853 19.522 1.00 93.25 96 LEU A N 1
ATOM 735 C CA . LEU A 1 96 ? -6.384 7.686 20.093 1.00 93.25 96 LEU A CA 1
ATOM 736 C C . LEU A 1 96 ? -5.984 7.907 21.564 1.00 93.25 96 LEU A C 1
ATOM 738 O O . LEU A 1 96 ? -6.224 7.038 22.399 1.00 93.25 96 LEU A O 1
ATOM 742 N N . ARG A 1 97 ? -5.467 9.092 21.933 1.00 93.38 97 ARG A N 1
ATOM 743 C CA . ARG A 1 97 ? -5.179 9.430 23.345 1.00 93.38 97 ARG A CA 1
ATOM 744 C C . ARG A 1 97 ? -6.412 9.313 24.239 1.00 93.38 97 ARG A C 1
ATOM 746 O O . ARG A 1 97 ? -6.298 8.848 25.369 1.00 93.38 97 ARG A O 1
ATOM 753 N N . ARG A 1 98 ? -7.585 9.721 23.748 1.00 90.94 98 ARG A N 1
ATOM 754 C CA . ARG A 1 98 ? -8.845 9.628 24.502 1.00 90.94 98 ARG A CA 1
ATOM 755 C C . ARG A 1 98 ? -9.314 8.186 24.648 1.00 90.94 98 ARG A C 1
ATOM 757 O O . ARG A 1 98 ? -9.733 7.806 25.736 1.00 90.94 98 ARG A O 1
ATOM 764 N N . ILE A 1 99 ? -9.206 7.389 23.583 1.00 91.19 99 ILE A N 1
ATOM 765 C CA . ILE A 1 99 ? -9.532 5.957 23.613 1.00 91.19 99 ILE A CA 1
ATOM 766 C C . ILE A 1 99 ? -8.652 5.241 24.641 1.00 91.19 99 ILE A C 1
ATOM 768 O O . ILE A 1 99 ? -9.173 4.523 25.492 1.00 91.19 99 ILE A O 1
ATOM 772 N N . LEU A 1 100 ? -7.340 5.487 24.621 1.00 91.31 100 LEU A N 1
ATOM 773 C CA . LEU A 1 100 ? -6.382 4.851 25.532 1.00 91.31 100 LEU A CA 1
ATOM 774 C C . LEU A 1 100 ? -6.509 5.333 26.989 1.00 91.31 100 LEU A C 1
ATOM 776 O O . LEU A 1 100 ? -6.189 4.586 27.910 1.00 91.31 100 LEU A O 1
ATOM 780 N N . ALA A 1 101 ? -6.977 6.565 27.219 1.00 91.31 101 ALA A N 1
ATOM 781 C CA . ALA A 1 101 ? -7.212 7.094 28.564 1.00 91.31 101 ALA A CA 1
ATOM 782 C C . ALA A 1 101 ? -8.534 6.617 29.200 1.00 91.31 101 ALA A C 1
ATOM 784 O O . ALA A 1 101 ? -8.661 6.645 30.426 1.00 91.31 101 ALA A O 1
ATOM 785 N N . ALA A 1 102 ? -9.521 6.201 28.401 1.00 90.00 102 ALA A N 1
ATOM 786 C CA . ALA A 1 102 ? -10.808 5.726 28.904 1.00 90.00 102 ALA A CA 1
ATOM 787 C C . ALA A 1 102 ? -10.670 4.393 29.668 1.00 90.00 102 ALA A C 1
ATOM 789 O O . ALA A 1 102 ? -9.869 3.532 29.307 1.00 90.00 102 ALA A O 1
ATOM 790 N N . ARG A 1 103 ? -11.470 4.214 30.731 1.00 89.31 103 ARG A N 1
ATOM 791 C CA . ARG A 1 103 ? -11.529 2.981 31.537 1.00 89.31 103 ARG A CA 1
ATOM 792 C C . ARG A 1 103 ? -12.991 2.548 31.758 1.00 89.31 103 ARG A C 1
ATOM 794 O O . ARG A 1 103 ? -13.704 3.274 32.447 1.00 89.31 103 ARG A O 1
ATOM 801 N N . PRO A 1 104 ? -13.432 1.387 31.232 1.00 86.56 104 PRO A N 1
ATOM 802 C CA . PRO A 1 104 ? -12.711 0.533 30.283 1.00 86.56 104 PRO A CA 1
ATOM 803 C C . PRO A 1 104 ? -12.462 1.263 28.953 1.00 86.56 104 PRO A C 1
ATOM 805 O O . PRO A 1 104 ? -13.238 2.137 28.562 1.00 86.56 104 PRO A O 1
ATOM 808 N N . SER A 1 105 ? -11.358 0.935 28.279 1.00 88.06 105 SER A N 1
ATOM 809 C CA . SER A 1 105 ? -11.068 1.515 26.967 1.00 88.06 105 SER A CA 1
ATOM 810 C C . SER A 1 105 ? -11.987 0.874 25.924 1.00 88.06 105 SER A C 1
ATOM 812 O O . SER A 1 105 ? -12.085 -0.352 25.888 1.00 88.06 105 SER A O 1
ATOM 814 N N . PRO A 1 106 ? -12.664 1.663 25.071 1.00 87.31 106 PRO A N 1
ATOM 815 C CA . PRO A 1 106 ? -13.532 1.110 24.038 1.00 87.31 106 PRO A CA 1
ATOM 816 C C . PRO A 1 106 ? -12.748 0.479 22.874 1.00 87.31 106 PRO A C 1
ATOM 818 O O . PRO A 1 106 ? -13.366 -0.140 22.018 1.00 87.31 106 PRO A O 1
ATOM 821 N N . GLY A 1 107 ? -11.420 0.639 22.816 1.00 90.06 107 GLY A N 1
ATOM 822 C CA . GLY A 1 107 ? -10.623 0.275 21.642 1.00 90.06 107 GLY A CA 1
ATOM 823 C C . GLY A 1 107 ? -10.895 1.164 20.425 1.00 90.06 107 GLY A C 1
ATOM 824 O O . GLY A 1 107 ? -11.689 2.109 20.481 1.00 90.06 107 GLY A O 1
ATOM 825 N N . VAL A 1 108 ? -10.196 0.886 19.326 1.00 90.88 108 VAL A N 1
ATOM 826 C CA . VAL A 1 108 ? -10.308 1.618 18.057 1.00 90.88 108 VAL A CA 1
ATOM 827 C C . VAL A 1 108 ? -11.658 1.361 17.393 1.00 90.88 108 VAL A C 1
ATOM 829 O O . VAL A 1 108 ? -12.253 2.285 16.840 1.00 90.88 108 VAL A O 1
ATO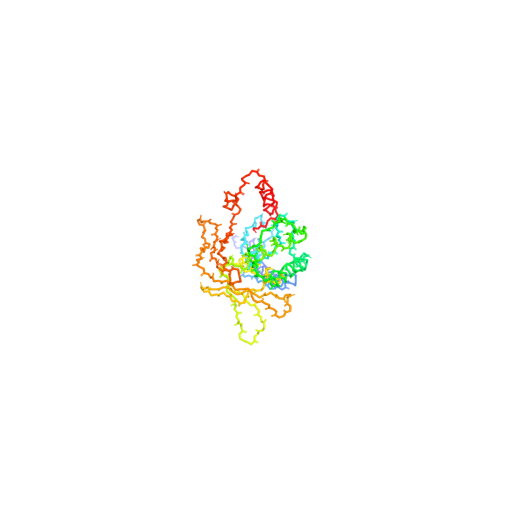M 832 N N . PHE A 1 109 ? -12.154 0.126 17.470 1.00 90.38 109 PHE A N 1
ATOM 833 C CA . PHE A 1 109 ? -13.364 -0.300 16.763 1.00 90.38 109 PHE A CA 1
ATOM 834 C C . PHE A 1 109 ? -14.627 -0.312 17.634 1.00 90.38 109 PHE A C 1
ATOM 836 O O . PHE A 1 109 ? -15.727 -0.467 17.108 1.00 90.38 109 PHE A O 1
ATOM 843 N N . GLY A 1 110 ? -14.511 -0.084 18.947 1.00 83.38 110 GLY A N 1
ATOM 844 C CA . GLY A 1 110 ? -15.669 -0.074 19.846 1.00 83.38 110 GLY A CA 1
ATOM 845 C C . GLY A 1 110 ? -16.442 1.244 19.901 1.00 83.38 110 GLY A C 1
ATOM 846 O O . GLY A 1 110 ? -17.437 1.331 20.622 1.00 83.38 110 GLY A O 1
ATOM 847 N N . ARG A 1 111 ? -16.026 2.277 19.155 1.00 80.12 111 ARG A N 1
ATOM 848 C CA . ARG A 1 111 ? -16.805 3.509 18.957 1.00 80.12 111 ARG A CA 1
ATOM 849 C C . ARG A 1 111 ? -17.230 3.642 17.503 1.00 80.12 111 ARG A C 1
ATOM 851 O O . ARG A 1 111 ? -16.425 3.453 16.601 1.00 80.12 111 ARG A O 1
ATOM 858 N N . SER A 1 112 ? -18.479 4.049 17.296 1.00 78.56 112 SER A N 1
ATOM 859 C CA . SER A 1 112 ? -18.971 4.449 15.978 1.00 78.56 112 SER A CA 1
ATOM 860 C C . SER A 1 112 ? -18.917 5.976 15.829 1.00 78.56 112 SER A C 1
ATOM 862 O O . SER A 1 112 ? -19.192 6.678 16.814 1.00 78.56 112 SER A O 1
ATOM 864 N N . PRO A 1 113 ? -18.590 6.494 14.630 1.00 74.56 113 PRO 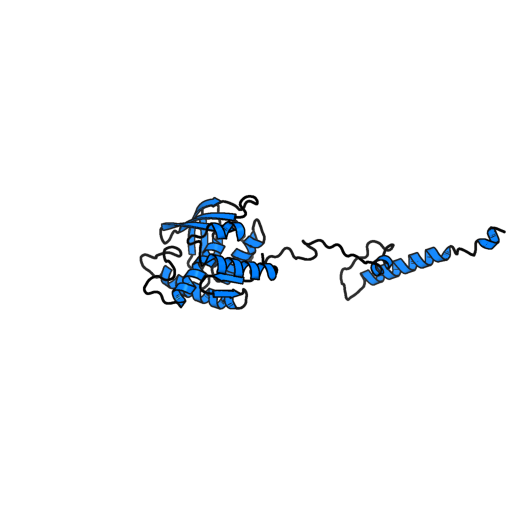A N 1
ATOM 865 C CA . PRO A 1 113 ? -18.737 7.911 14.300 1.00 74.56 113 PRO A CA 1
ATOM 866 C C . PRO A 1 113 ? -20.197 8.368 14.454 1.00 74.56 113 PRO A C 1
ATOM 868 O O . PRO A 1 113 ? -21.124 7.580 14.256 1.00 74.56 113 PRO A O 1
ATOM 871 N N . GLY A 1 114 ? -20.414 9.631 14.823 1.00 69.38 114 GLY A N 1
ATOM 872 C CA . GLY A 1 114 ? -21.750 10.232 14.916 1.00 69.38 114 GLY A CA 1
ATOM 873 C C . GLY A 1 114 ? -22.589 9.827 16.138 1.00 69.38 114 GLY A C 1
ATOM 874 O O . GLY A 1 114 ? -23.801 10.049 16.149 1.00 69.38 114 GLY A O 1
ATOM 875 N N . GLN A 1 115 ? -21.990 9.245 17.185 1.00 74.81 115 GLN A N 1
ATOM 876 C CA . GLN A 1 115 ? -22.728 8.959 18.424 1.00 74.81 115 GLN A CA 1
ATOM 877 C C . GLN A 1 115 ? -23.056 10.239 19.212 1.00 74.81 115 GLN A C 1
ATOM 879 O O . GLN A 1 115 ? -22.309 11.218 19.225 1.00 74.81 115 GLN A O 1
ATOM 884 N N . ARG A 1 116 ? -24.190 10.210 19.925 1.00 64.06 116 ARG A N 1
ATOM 885 C CA . ARG A 1 116 ? -24.719 11.340 20.705 1.00 64.06 116 ARG A CA 1
ATOM 886 C C . ARG A 1 116 ? -23.678 11.826 21.730 1.00 64.06 116 ARG A C 1
ATOM 888 O O . ARG A 1 116 ? -23.299 11.071 22.620 1.00 64.06 116 ARG A O 1
ATOM 895 N N . GLY A 1 117 ? -23.246 13.083 21.607 1.00 70.12 117 GLY A N 1
ATOM 896 C CA . GLY A 1 117 ? -22.250 13.706 22.490 1.00 70.12 117 GLY A CA 1
ATOM 897 C C . GLY A 1 117 ? -20.821 13.776 21.936 1.00 70.12 117 GLY A C 1
ATOM 898 O O . GLY A 1 117 ? -19.961 14.318 22.623 1.00 70.12 117 GLY A O 1
ATOM 899 N N . GLN A 1 118 ? -20.564 13.268 20.724 1.00 78.94 118 GLN A N 1
ATOM 900 C CA . GLN A 1 118 ? -19.298 13.482 20.012 1.00 78.94 118 GLN A CA 1
ATOM 901 C C . GLN A 1 118 ? -19.307 14.835 19.290 1.00 78.94 118 GLN A C 1
ATOM 903 O O . GLN A 1 118 ? -20.327 15.232 18.722 1.00 78.94 118 GLN A O 1
ATOM 908 N N . THR A 1 119 ? -18.175 15.541 19.295 1.00 85.06 119 THR A N 1
ATOM 909 C CA . THR A 1 119 ? -17.996 16.706 18.413 1.00 85.06 119 THR A CA 1
ATOM 910 C C . THR A 1 119 ? -17.777 16.253 16.969 1.00 85.06 119 THR A C 1
ATOM 912 O O . THR A 1 119 ? -17.338 15.129 16.723 1.00 85.06 119 THR A O 1
ATOM 915 N N . GLU A 1 120 ? -18.043 17.123 15.992 1.00 85.38 120 GLU A N 1
ATOM 916 C CA . GLU A 1 120 ? -17.771 16.806 14.581 1.00 85.38 120 GLU A CA 1
ATOM 917 C C . GLU A 1 120 ? -16.299 16.429 14.371 1.00 85.38 120 GLU A C 1
ATOM 919 O O . GLU A 1 120 ? -16.012 15.384 13.797 1.00 85.38 120 GLU A O 1
ATOM 924 N N . GLU A 1 121 ? -15.365 17.198 14.941 1.00 85.88 121 GLU A N 1
ATOM 925 C CA . GLU A 1 121 ? -13.927 16.895 14.883 1.00 85.88 121 GLU A CA 1
ATOM 926 C C . GLU A 1 121 ? -13.572 15.514 15.463 1.00 85.88 121 GLU A C 1
ATOM 928 O O . GLU A 1 121 ? -12.657 14.848 14.976 1.00 85.88 121 GLU A O 1
ATOM 933 N N . GLU A 1 122 ? -14.275 15.064 16.507 1.00 86.62 122 GLU A N 1
ATOM 934 C CA . GLU A 1 122 ? -14.078 13.730 17.080 1.00 86.62 122 GLU A CA 1
ATOM 935 C C . GLU A 1 122 ? -14.560 12.627 16.148 1.00 86.62 122 GLU A C 1
ATOM 937 O O . GLU A 1 122 ? -13.864 11.624 15.994 1.00 86.62 122 GLU A O 1
ATOM 942 N N . SER A 1 123 ? -15.724 12.820 15.524 1.00 88.94 123 SER A N 1
ATOM 943 C CA . SER A 1 123 ? -16.267 11.883 14.540 1.00 88.94 123 SER A CA 1
ATOM 944 C C . SER A 1 123 ? -15.318 11.745 13.349 1.00 88.94 123 SER A C 1
ATOM 946 O O . SER A 1 123 ? -14.959 10.631 12.973 1.00 88.94 123 SER A O 1
ATOM 948 N N . GLN A 1 124 ? -14.826 12.871 12.824 1.00 91.12 124 GLN A N 1
ATOM 949 C CA . GLN A 1 124 ? -13.861 12.891 11.722 1.00 91.12 124 GLN A CA 1
ATOM 950 C C . GLN A 1 124 ? -12.548 12.195 12.100 1.00 91.12 124 GLN A C 1
ATOM 952 O O . GLN A 1 124 ? -12.030 11.366 11.352 1.00 91.12 124 GLN A O 1
ATOM 957 N N . GLY A 1 125 ? -12.009 12.494 13.286 1.00 92.81 125 GLY A N 1
ATOM 958 C CA . GLY A 1 125 ? -10.785 11.858 13.765 1.00 92.81 125 GLY A CA 1
ATOM 959 C C . GLY A 1 125 ? -10.942 10.351 13.992 1.00 92.81 125 GLY A C 1
ATOM 960 O O . GLY A 1 125 ? -9.987 9.607 13.779 1.00 92.81 125 GLY A O 1
ATOM 961 N N . LEU A 1 126 ? -12.132 9.895 14.398 1.00 92.62 126 LEU A N 1
ATOM 962 C CA . LEU A 1 126 ? -12.440 8.476 14.558 1.00 92.62 126 LEU A CA 1
ATOM 963 C C . LEU A 1 126 ? -12.499 7.765 13.204 1.00 92.62 126 LEU A C 1
ATOM 965 O O . LEU A 1 126 ? -11.871 6.724 13.059 1.00 92.62 126 LEU A O 1
ATOM 969 N N . GLU A 1 127 ? -13.157 8.349 12.201 1.00 92.81 127 GLU A N 1
ATOM 970 C CA . GLU A 1 127 ? -13.180 7.809 10.833 1.00 92.81 127 GLU A CA 1
ATOM 971 C C . GLU A 1 127 ? -11.770 7.677 10.244 1.00 92.81 127 GLU A C 1
ATOM 973 O O . GLU A 1 127 ? -11.419 6.630 9.699 1.00 92.81 127 GLU A O 1
ATOM 978 N N . LEU A 1 128 ? -10.936 8.710 10.405 1.00 94.94 128 LEU A N 1
ATOM 979 C CA . LEU A 1 128 ? -9.539 8.690 9.965 1.00 94.94 128 LEU A CA 1
ATOM 980 C C . LEU A 1 128 ? -8.716 7.630 10.702 1.00 94.94 128 LEU A C 1
ATOM 982 O O . LEU A 1 128 ? -7.939 6.909 10.075 1.00 94.94 128 LEU A O 1
ATOM 986 N N . LEU A 1 129 ? -8.891 7.508 12.022 1.00 95.25 129 LEU A N 1
ATOM 987 C CA . LEU A 1 129 ? -8.223 6.481 12.818 1.00 95.25 129 LEU A CA 1
ATOM 988 C C . LEU A 1 129 ? -8.637 5.079 12.355 1.00 95.25 129 LEU A C 1
ATOM 990 O O . LEU A 1 129 ? -7.767 4.245 12.112 1.00 95.25 129 LEU A O 1
ATOM 994 N N . THR A 1 130 ? -9.937 4.826 12.194 1.00 94.56 130 THR A N 1
ATOM 995 C CA . THR A 1 130 ? -10.460 3.544 11.710 1.00 94.56 130 THR A CA 1
ATOM 996 C C . THR A 1 130 ? -9.918 3.223 10.320 1.00 94.56 130 THR A C 1
ATOM 998 O O . THR A 1 130 ? -9.475 2.097 10.094 1.00 94.56 130 THR A O 1
ATOM 1001 N N . ALA A 1 131 ? -9.874 4.197 9.406 1.00 95.31 131 ALA A N 1
ATOM 1002 C CA . ALA A 1 131 ? -9.308 4.012 8.073 1.00 95.31 131 ALA A CA 1
ATOM 1003 C C . ALA A 1 131 ? -7.811 3.658 8.130 1.00 95.31 131 ALA A C 1
ATOM 1005 O O . ALA A 1 131 ? -7.403 2.649 7.558 1.00 95.31 131 ALA A O 1
ATOM 1006 N N . MET A 1 132 ? -6.993 4.426 8.861 1.00 96.31 132 MET A N 1
ATOM 1007 C CA . MET A 1 132 ? -5.546 4.177 8.947 1.00 96.31 132 MET A CA 1
ATOM 1008 C C . MET A 1 132 ? -5.213 2.852 9.629 1.00 96.31 132 MET A C 1
ATOM 1010 O O . MET A 1 132 ? -4.341 2.124 9.159 1.00 96.31 132 MET A O 1
ATOM 1014 N N . VAL A 1 133 ? -5.924 2.503 10.703 1.00 96.50 133 VAL A N 1
ATOM 1015 C CA . VAL A 1 133 ? -5.755 1.204 11.363 1.00 96.50 133 VAL A CA 1
ATOM 1016 C C . VAL A 1 133 ? -6.207 0.074 10.438 1.00 96.50 133 VAL A C 1
ATOM 1018 O O . VAL A 1 133 ? -5.527 -0.940 10.354 1.00 96.50 133 VAL A O 1
ATOM 1021 N N . THR A 1 134 ? -7.276 0.256 9.659 1.00 96.44 134 THR A N 1
ATOM 1022 C CA . THR A 1 134 ? -7.699 -0.741 8.662 1.00 96.44 134 THR A CA 1
ATOM 1023 C C . THR A 1 134 ? -6.625 -0.976 7.600 1.00 96.44 134 THR A C 1
ATOM 1025 O O . THR A 1 134 ? -6.295 -2.130 7.319 1.00 96.44 134 THR A O 1
ATOM 1028 N N . LEU A 1 135 ? -6.027 0.093 7.058 1.00 96.25 135 LEU A N 1
ATOM 1029 C CA . LEU A 1 135 ? -4.910 -0.005 6.109 1.00 96.25 135 LEU A CA 1
ATOM 1030 C C . LEU A 1 135 ? -3.685 -0.699 6.718 1.00 96.25 135 LEU A C 1
ATOM 1032 O O . LEU A 1 135 ? -2.989 -1.420 6.009 1.00 96.25 135 LEU A O 1
ATOM 1036 N N . ALA A 1 136 ? -3.443 -0.506 8.017 1.00 97.12 136 ALA A N 1
ATOM 1037 C CA . ALA A 1 136 ? -2.338 -1.107 8.762 1.00 97.12 136 ALA A CA 1
ATOM 1038 C C . ALA A 1 136 ? -2.613 -2.533 9.285 1.00 97.12 136 ALA A C 1
ATOM 1040 O O . ALA A 1 136 ? -1.713 -3.147 9.848 1.00 97.12 136 ALA A O 1
ATOM 1041 N N . LEU A 1 137 ? -3.830 -3.069 9.132 1.00 97.44 137 LEU A N 1
ATOM 1042 C CA . LEU A 1 137 ? -4.182 -4.434 9.558 1.00 97.44 137 LEU A CA 1
ATOM 1043 C C . LEU A 1 137 ? -4.503 -5.353 8.372 1.00 97.44 137 LEU A C 1
ATOM 1045 O O . LEU A 1 137 ? -4.067 -6.507 8.330 1.00 97.44 137 LEU A O 1
ATOM 1049 N N . CYS A 1 138 ? -5.256 -4.847 7.393 1.00 96.62 138 CYS A N 1
ATOM 1050 C CA . CYS A 1 138 ? -5.717 -5.605 6.234 1.00 96.62 138 CYS A CA 1
ATOM 1051 C C . CYS A 1 138 ? -4.668 -5.577 5.107 1.00 96.62 138 CYS A C 1
ATOM 1053 O O . CYS A 1 138 ? -4.822 -4.881 4.106 1.00 96.62 138 CYS A O 1
ATOM 1055 N N . HIS A 1 139 ? -3.562 -6.297 5.275 1.00 96.06 139 HIS A N 1
ATOM 1056 C CA . HIS A 1 139 ? -2.478 -6.446 4.289 1.00 96.06 139 HIS A CA 1
ATOM 1057 C C . HIS A 1 139 ? -1.682 -7.723 4.560 1.00 96.06 139 HIS A C 1
ATOM 1059 O O . HIS A 1 139 ? -1.889 -8.314 5.603 1.00 96.06 139 HIS A O 1
ATOM 1065 N N . ASN A 1 140 ? -0.745 -8.130 3.701 1.00 94.88 140 ASN A N 1
ATOM 1066 C CA . ASN A 1 140 ? 0.197 -9.233 3.965 1.00 94.88 140 ASN A CA 1
ATOM 1067 C C . ASN A 1 140 ? 1.668 -8.765 4.016 1.00 94.88 140 ASN A C 1
ATOM 1069 O O . ASN A 1 140 ? 2.591 -9.549 3.828 1.00 94.88 140 ASN A O 1
ATOM 1073 N N . VAL A 1 141 ? 1.890 -7.474 4.279 1.00 95.75 141 VAL A N 1
ATOM 1074 C CA . VAL A 1 141 ? 3.216 -6.864 4.481 1.00 95.75 141 VAL A CA 1
ATOM 1075 C C . VAL A 1 141 ? 3.880 -7.288 5.795 1.00 95.75 141 VAL A C 1
ATOM 1077 O O . VAL A 1 141 ? 3.282 -7.146 6.861 1.00 95.75 141 VAL A O 1
ATOM 1080 N N . THR A 1 142 ? 5.152 -7.675 5.724 1.00 94.94 142 THR A N 1
ATOM 1081 C CA . THR A 1 142 ? 6.007 -7.981 6.877 1.00 94.94 142 THR A CA 1
ATOM 1082 C C . THR A 1 142 ? 7.100 -6.914 7.024 1.00 94.94 142 THR A C 1
ATOM 1084 O O . THR A 1 142 ? 7.821 -6.643 6.057 1.00 94.94 142 THR A O 1
ATOM 1087 N N . PRO A 1 143 ? 7.247 -6.275 8.200 1.00 93.75 143 PRO A N 1
ATOM 1088 C CA . PRO A 1 143 ? 8.358 -5.365 8.457 1.00 93.75 143 PRO A CA 1
ATOM 1089 C C . PRO A 1 143 ? 9.658 -6.160 8.625 1.00 93.75 143 PRO A C 1
ATOM 1091 O O . PRO A 1 143 ? 9.683 -7.174 9.319 1.00 93.75 143 PRO A O 1
ATOM 1094 N N . VAL A 1 144 ? 10.735 -5.699 7.993 1.00 89.81 144 VAL A N 1
ATOM 1095 C CA . VAL A 1 144 ? 12.056 -6.332 8.068 1.00 89.81 144 VAL A CA 1
ATOM 1096 C C . VAL A 1 144 ? 12.973 -5.455 8.914 1.00 89.81 144 VAL A C 1
ATOM 1098 O O . VAL A 1 144 ? 13.204 -4.284 8.606 1.00 89.81 144 VAL A O 1
ATOM 1101 N N . GLU A 1 145 ? 13.488 -6.029 10.001 1.00 77.19 145 GLU A N 1
ATOM 1102 C CA . GLU A 1 145 ? 14.531 -5.412 10.816 1.00 77.19 145 GLU A CA 1
ATOM 1103 C C . GLU A 1 145 ? 15.899 -5.752 10.220 1.00 77.19 145 GLU A C 1
ATOM 1105 O O . GLU A 1 145 ? 16.353 -6.896 10.260 1.00 77.19 145 GLU A O 1
ATOM 1110 N N . THR A 1 146 ? 16.575 -4.753 9.659 1.00 73.25 146 THR A N 1
ATOM 1111 C CA . THR A 1 146 ? 17.939 -4.922 9.157 1.00 73.25 146 THR A CA 1
ATOM 1112 C C . THR A 1 146 ? 18.923 -4.696 10.303 1.00 73.25 146 THR A C 1
ATOM 1114 O O . THR A 1 146 ? 19.080 -3.575 10.793 1.00 73.25 146 THR A O 1
ATOM 1117 N N . ALA A 1 147 ? 19.600 -5.762 10.736 1.00 59.09 147 ALA A N 1
ATOM 1118 C CA . ALA A 1 147 ? 20.578 -5.713 11.821 1.00 59.09 147 ALA A CA 1
ATOM 1119 C C . ALA A 1 147 ? 21.653 -4.637 11.564 1.00 59.09 147 ALA A C 1
ATOM 1121 O O . ALA A 1 147 ? 22.394 -4.702 10.586 1.00 59.09 147 ALA A O 1
ATOM 1122 N N . GLY A 1 148 ? 21.739 -3.648 12.458 1.00 63.69 148 GLY A N 1
ATOM 1123 C CA . GLY A 1 148 ? 22.719 -2.559 12.377 1.00 63.69 148 GLY A CA 1
ATOM 1124 C C . GLY A 1 148 ? 22.276 -1.321 11.588 1.00 63.69 148 GLY A C 1
ATOM 1125 O O . GLY A 1 148 ? 23.057 -0.376 11.497 1.00 63.69 148 GLY A O 1
ATOM 1126 N N . SER A 1 149 ? 21.044 -1.279 11.068 1.00 67.25 149 SER A N 1
ATOM 1127 C CA . SER A 1 149 ? 20.459 -0.069 10.473 1.00 67.25 149 SER A CA 1
ATOM 1128 C C . SER A 1 149 ? 19.121 0.274 11.130 1.00 67.25 149 SER A C 1
ATOM 1130 O O . SER A 1 149 ? 18.325 -0.617 11.405 1.00 67.25 149 SER A O 1
ATOM 1132 N N . ASP A 1 150 ? 18.841 1.563 11.320 1.00 68.19 150 ASP A N 1
ATOM 1133 C CA . ASP A 1 150 ? 17.522 2.056 11.759 1.00 68.19 150 ASP A CA 1
ATOM 1134 C C . ASP A 1 150 ? 16.527 2.163 10.578 1.00 68.19 150 ASP A C 1
ATOM 1136 O O . ASP A 1 150 ? 15.530 2.890 10.615 1.00 68.19 150 ASP A O 1
ATOM 1140 N N . GLU A 1 151 ? 16.822 1.476 9.467 1.00 80.12 151 GLU A N 1
ATOM 1141 C CA . GLU A 1 151 ? 16.027 1.539 8.250 1.00 80.12 151 GLU A CA 1
ATOM 1142 C C . GLU A 1 151 ? 14.807 0.618 8.362 1.00 80.12 151 GLU A C 1
ATOM 1144 O O . GLU A 1 151 ? 14.908 -0.605 8.440 1.00 80.12 151 GLU A O 1
ATOM 1149 N N . TRP A 1 152 ? 13.618 1.222 8.365 1.00 86.50 152 TRP A N 1
ATOM 1150 C CA . TRP A 1 152 ? 12.355 0.488 8.358 1.00 86.50 152 TRP A CA 1
ATOM 1151 C C . TRP A 1 152 ? 12.013 0.072 6.932 1.00 86.50 152 TRP A C 1
ATOM 1153 O O . TRP A 1 152 ? 11.474 0.864 6.151 1.00 86.50 152 TRP A O 1
ATOM 1163 N N . THR A 1 153 ? 12.338 -1.174 6.613 1.00 90.06 153 THR A N 1
ATOM 1164 C CA . THR A 1 153 ? 12.068 -1.784 5.313 1.00 90.06 153 THR A CA 1
ATOM 1165 C C . THR A 1 153 ? 10.853 -2.704 5.402 1.00 90.06 153 THR A C 1
ATOM 1167 O O . THR A 1 153 ? 10.550 -3.273 6.451 1.00 90.06 153 THR A O 1
ATOM 1170 N N . LEU A 1 154 ? 10.100 -2.801 4.306 1.00 92.94 154 LEU A N 1
ATOM 1171 C CA . LEU A 1 154 ? 8.879 -3.597 4.225 1.00 92.94 154 LEU A CA 1
ATOM 1172 C C . LEU A 1 154 ? 9.028 -4.627 3.113 1.00 92.94 154 LEU A C 1
ATOM 1174 O O . LEU A 1 154 ? 9.353 -4.267 1.981 1.00 92.94 154 LEU A O 1
ATOM 1178 N N . GLN A 1 155 ? 8.722 -5.881 3.423 1.00 94.25 155 GLN A N 1
ATOM 1179 C CA . GLN A 1 155 ? 8.534 -6.925 2.430 1.00 94.25 155 GLN A CA 1
ATOM 1180 C C . GLN A 1 155 ? 7.036 -7.115 2.214 1.00 94.25 155 GLN A C 1
ATOM 1182 O O . GLN A 1 155 ? 6.301 -7.438 3.144 1.00 94.25 155 GLN A O 1
ATOM 1187 N N . ALA A 1 156 ? 6.575 -6.894 0.989 1.00 93.44 156 ALA A N 1
ATOM 1188 C CA . ALA A 1 156 ? 5.170 -7.004 0.628 1.00 93.44 156 ALA A CA 1
ATOM 1189 C C . ALA A 1 156 ? 5.006 -7.911 -0.598 1.00 93.44 156 ALA A C 1
ATOM 1191 O O . ALA A 1 156 ? 5.866 -7.876 -1.482 1.00 93.44 156 ALA A O 1
ATOM 1192 N N . PRO A 1 157 ? 3.904 -8.679 -0.696 1.00 90.94 157 PRO A N 1
ATOM 1193 C CA . PRO A 1 15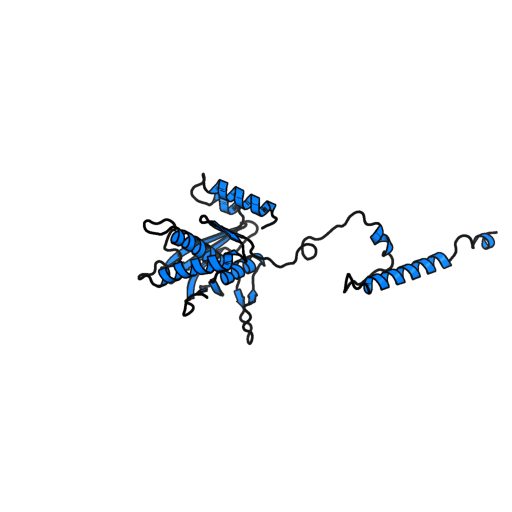7 ? 3.573 -9.429 -1.909 1.00 90.94 157 PRO A CA 1
ATOM 1194 C C . PRO A 1 157 ? 3.361 -8.525 -3.128 1.00 90.94 157 PRO A C 1
ATOM 1196 O O . PRO A 1 157 ? 3.544 -8.962 -4.263 1.00 90.94 157 PRO A O 1
ATOM 1199 N N . SER A 1 158 ? 2.974 -7.271 -2.895 1.00 90.81 158 SER A N 1
ATOM 1200 C CA . SER A 1 158 ? 2.694 -6.295 -3.937 1.00 90.81 158 SER A CA 1
ATOM 1201 C C . SER A 1 158 ? 3.002 -4.859 -3.466 1.00 90.81 158 SER A C 1
ATOM 1203 O O . SER A 1 158 ? 2.939 -4.558 -2.267 1.00 90.81 158 SER A O 1
ATOM 1205 N N . PRO A 1 159 ? 3.412 -3.962 -4.385 1.00 93.06 159 PRO A N 1
ATOM 1206 C CA . PRO A 1 159 ? 3.886 -2.621 -4.033 1.00 93.06 159 PRO A CA 1
ATOM 1207 C C . PRO A 1 159 ? 2.771 -1.686 -3.541 1.00 93.06 159 PRO A C 1
ATOM 1209 O O . PRO A 1 159 ? 3.040 -0.772 -2.764 1.00 93.06 159 PRO A O 1
ATOM 1212 N N . ASP A 1 160 ? 1.529 -1.925 -3.954 1.00 92.50 160 ASP A N 1
ATOM 1213 C CA . ASP A 1 160 ? 0.325 -1.247 -3.465 1.00 92.50 160 ASP A CA 1
ATOM 1214 C C . ASP A 1 160 ? 0.136 -1.449 -1.953 1.00 92.50 160 ASP A C 1
ATOM 1216 O O . ASP A 1 160 ? -0.025 -0.476 -1.218 1.00 92.50 160 ASP A O 1
ATOM 1220 N N . GLU A 1 161 ? 0.259 -2.678 -1.445 1.00 93.62 161 GLU A N 1
ATOM 1221 C CA . GLU A 1 161 ? 0.153 -2.950 -0.009 1.00 93.62 161 GLU A CA 1
ATOM 1222 C C . GLU A 1 161 ? 1.255 -2.256 0.786 1.00 93.62 161 GLU A C 1
ATOM 1224 O O . GLU A 1 161 ? 0.989 -1.670 1.839 1.00 93.62 161 GLU A O 1
ATOM 1229 N N . ALA A 1 162 ? 2.487 -2.267 0.268 1.00 95.12 162 ALA A N 1
ATOM 1230 C CA . ALA A 1 162 ? 3.583 -1.528 0.880 1.00 95.12 162 ALA A CA 1
ATOM 1231 C C . ALA A 1 162 ? 3.281 -0.022 0.933 1.00 95.12 162 ALA A C 1
ATOM 1233 O O . ALA A 1 162 ? 3.568 0.617 1.945 1.00 95.12 162 ALA A O 1
ATOM 1234 N N . ALA A 1 163 ? 2.687 0.549 -0.119 1.00 95.69 163 ALA A N 1
ATOM 1235 C CA . ALA A 1 163 ? 2.313 1.961 -0.167 1.00 95.69 163 ALA A CA 1
ATOM 1236 C C . ALA A 1 163 ? 1.244 2.318 0.880 1.00 95.69 163 ALA A C 1
ATOM 1238 O O . ALA A 1 163 ? 1.379 3.337 1.561 1.00 95.69 163 ALA A O 1
ATOM 1239 N N . LEU A 1 164 ? 0.231 1.462 1.065 1.00 96.06 164 LEU A N 1
ATOM 1240 C CA . LEU A 1 164 ? -0.804 1.639 2.093 1.00 96.06 164 LEU A CA 1
ATOM 1241 C C . LEU A 1 164 ? -0.201 1.658 3.508 1.00 96.06 164 LEU A C 1
ATOM 1243 O O . LEU A 1 164 ? -0.488 2.558 4.297 1.00 96.06 164 LEU A O 1
ATOM 1247 N N . VAL A 1 165 ? 0.679 0.700 3.820 1.00 96.75 165 VAL A N 1
ATOM 1248 C CA . VAL A 1 165 ? 1.325 0.596 5.142 1.00 96.75 165 VAL A CA 1
ATOM 1249 C C . VAL A 1 165 ? 2.315 1.741 5.381 1.00 96.75 165 VAL A C 1
ATOM 1251 O O . VAL A 1 165 ? 2.389 2.277 6.489 1.00 96.75 165 VAL A O 1
ATOM 1254 N N . LYS A 1 166 ? 3.052 2.167 4.345 1.00 95.88 166 LYS A N 1
ATOM 1255 C CA . LYS A 1 166 ? 3.908 3.363 4.405 1.00 95.88 166 LYS A CA 1
ATOM 1256 C C . LYS A 1 166 ? 3.088 4.606 4.743 1.00 95.88 166 LYS A C 1
ATOM 1258 O O . LYS A 1 166 ? 3.467 5.343 5.650 1.00 95.88 166 LYS A O 1
ATOM 1263 N N . TYR A 1 167 ? 1.943 4.798 4.092 1.00 96.62 167 TYR A N 1
ATOM 1264 C CA . TYR A 1 167 ? 1.079 5.944 4.364 1.00 96.62 167 TYR A CA 1
ATOM 1265 C C . TYR A 1 167 ? 0.470 5.916 5.774 1.00 96.62 167 TYR A C 1
ATOM 1267 O O . TYR A 1 167 ? 0.442 6.941 6.457 1.00 96.62 167 TYR A O 1
ATOM 1275 N N . ALA A 1 168 ? 0.064 4.740 6.267 1.00 97.00 168 ALA A N 1
ATOM 1276 C CA . ALA A 1 168 ? -0.389 4.596 7.652 1.00 97.00 168 ALA A CA 1
ATOM 1277 C C . ALA A 1 168 ? 0.701 5.027 8.655 1.00 97.00 168 ALA A C 1
ATOM 1279 O O . ALA A 1 168 ? 0.413 5.754 9.612 1.00 97.00 168 ALA A O 1
ATOM 1280 N N . ARG A 1 169 ? 1.972 4.675 8.390 1.00 95.88 169 ARG A N 1
ATOM 1281 C CA . ARG A 1 169 ? 3.119 5.141 9.187 1.00 95.88 169 ARG A CA 1
ATOM 1282 C C . ARG A 1 169 ? 3.278 6.655 9.128 1.00 95.88 169 ARG A C 1
ATOM 1284 O O . ARG A 1 169 ? 3.503 7.264 10.173 1.00 95.88 169 ARG A O 1
ATOM 1291 N N . GLU A 1 170 ? 3.178 7.259 7.947 1.00 95.31 170 GLU A N 1
ATOM 1292 C CA . GLU A 1 170 ? 3.246 8.718 7.781 1.00 95.31 170 GLU A CA 1
ATOM 1293 C C . GLU A 1 170 ? 2.147 9.437 8.583 1.00 95.31 170 GLU A C 1
ATOM 1295 O O . GLU A 1 170 ? 2.392 10.491 9.171 1.00 95.31 170 GLU A O 1
ATOM 1300 N N . CYS A 1 171 ? 0.970 8.818 8.703 1.00 95.88 171 CYS A N 1
ATOM 1301 C CA . CYS A 1 171 ? -0.136 9.292 9.538 1.00 95.88 171 CYS A CA 1
ATOM 1302 C C . CYS A 1 171 ? 0.028 8.974 11.040 1.00 95.88 171 CYS A C 1
ATOM 1304 O O . CYS A 1 171 ? -0.847 9.301 11.840 1.00 95.88 171 CYS A O 1
ATOM 1306 N N . GLY A 1 172 ? 1.145 8.367 11.452 1.00 95.44 172 GLY A N 1
ATOM 1307 C CA . GLY A 1 172 ? 1.488 8.115 12.854 1.00 95.44 172 GLY A CA 1
ATOM 1308 C C . GLY A 1 172 ? 1.184 6.708 13.376 1.00 95.44 172 GLY A C 1
ATOM 1309 O O . GLY A 1 172 ? 1.377 6.477 14.571 1.00 95.44 172 GLY A O 1
ATOM 1310 N N . ILE A 1 173 ? 0.754 5.774 12.520 1.00 97.06 173 ILE A N 1
ATOM 1311 C CA . ILE A 1 173 ? 0.471 4.372 12.867 1.00 97.06 173 ILE A CA 1
ATOM 1312 C C . ILE A 1 173 ? 1.502 3.464 12.188 1.00 97.06 173 ILE A C 1
ATOM 1314 O O . ILE A 1 173 ? 1.395 3.144 11.007 1.00 97.06 173 ILE A O 1
ATOM 1318 N N . LYS A 1 174 ? 2.541 3.057 12.918 1.00 96.50 174 LYS A N 1
ATOM 1319 C CA . LYS A 1 174 ? 3.649 2.264 12.369 1.00 96.50 174 LYS A CA 1
ATOM 1320 C C . LYS A 1 174 ? 3.415 0.771 12.579 1.00 96.50 174 LYS A C 1
ATOM 1322 O O . LYS A 1 174 ? 3.254 0.333 13.711 1.00 96.50 174 LYS A O 1
ATOM 1327 N N . LEU A 1 175 ? 3.510 -0.022 11.515 1.00 97.19 175 LEU A N 1
ATOM 1328 C CA . LEU A 1 175 ? 3.607 -1.478 11.628 1.00 97.19 175 LEU A CA 1
ATOM 1329 C C . LEU A 1 175 ? 4.976 -1.874 12.208 1.00 97.19 175 LEU A C 1
ATOM 1331 O O . LEU A 1 175 ? 6.014 -1.583 11.604 1.00 97.19 175 LEU A O 1
ATOM 1335 N N . ILE A 1 176 ? 4.971 -2.523 13.374 1.00 95.19 176 ILE A N 1
ATOM 1336 C CA . ILE A 1 176 ? 6.185 -3.017 14.048 1.00 95.19 176 ILE A CA 1
ATOM 1337 C C . ILE A 1 176 ? 6.366 -4.507 13.839 1.00 95.19 176 ILE A C 1
ATOM 1339 O O . ILE A 1 176 ? 7.475 -4.962 13.586 1.00 95.19 176 ILE A O 1
ATOM 1343 N N . ARG A 1 177 ? 5.278 -5.268 13.946 1.00 95.19 177 ARG A N 1
ATOM 1344 C CA . ARG A 1 177 ? 5.308 -6.715 13.786 1.00 95.19 177 ARG A CA 1
ATOM 1345 C C . ARG A 1 177 ? 4.054 -7.180 13.078 1.00 95.19 177 ARG A C 1
ATOM 1347 O O . ARG A 1 177 ? 2.961 -6.704 13.375 1.00 95.19 177 ARG A O 1
ATOM 1354 N N . ARG A 1 178 ? 4.251 -8.130 12.177 1.00 95.50 178 ARG A N 1
ATOM 1355 C CA . ARG A 1 178 ? 3.214 -8.988 11.632 1.00 95.50 178 ARG A CA 1
ATOM 1356 C C . ARG A 1 178 ? 3.785 -10.395 11.581 1.00 95.50 178 ARG A C 1
ATOM 1358 O O . ARG A 1 178 ? 4.787 -10.606 10.900 1.00 95.50 178 ARG A O 1
ATOM 1365 N N . ASP A 1 179 ? 3.160 -11.303 12.304 1.00 93.81 179 ASP A N 1
ATOM 1366 C CA . ASP A 1 179 ? 3.354 -12.743 12.171 1.00 93.81 179 ASP A CA 1
ATOM 1367 C C . ASP A 1 179 ? 2.026 -13.384 11.735 1.00 93.81 179 ASP A C 1
ATOM 1369 O O . ASP A 1 179 ? 1.107 -12.674 11.316 1.00 93.81 179 ASP A O 1
ATOM 1373 N N . ASP A 1 180 ? 1.952 -14.713 11.742 1.00 94.00 180 ASP A N 1
ATOM 1374 C CA . ASP A 1 180 ? 0.752 -15.437 11.311 1.00 94.00 180 ASP A CA 1
ATOM 1375 C C . ASP A 1 180 ? -0.397 -15.318 12.330 1.00 94.00 180 ASP A C 1
ATOM 1377 O O . ASP A 1 180 ? -1.563 -15.408 11.949 1.00 94.00 180 ASP A O 1
ATOM 1381 N N . ASP A 1 181 ? -0.072 -15.044 13.599 1.00 96.50 181 ASP A N 1
ATOM 1382 C CA . ASP A 1 181 ? -1.016 -15.056 14.721 1.00 96.50 181 ASP A CA 1
ATOM 1383 C C . ASP A 1 181 ? -1.377 -13.650 15.223 1.00 96.50 181 ASP A C 1
ATOM 1385 O O . ASP A 1 181 ? -2.373 -13.479 15.923 1.00 96.50 181 ASP A O 1
ATOM 1389 N N . SER A 1 182 ? -0.577 -12.626 14.921 1.00 97.06 182 SER A N 1
ATOM 1390 C CA . SER A 1 182 ? -0.719 -11.300 15.517 1.00 97.06 182 SER A CA 1
ATOM 1391 C C . SER A 1 182 ? -0.147 -10.150 14.681 1.00 97.06 182 SER A C 1
ATOM 1393 O O . SER A 1 182 ? 0.777 -10.280 13.871 1.00 97.06 182 SER A O 1
ATOM 1395 N N . ILE A 1 183 ? -0.700 -8.959 14.918 1.00 98.19 183 ILE A N 1
ATOM 1396 C CA . ILE A 1 183 ? -0.227 -7.690 14.361 1.00 98.19 183 ILE A CA 1
ATOM 1397 C C . ILE A 1 183 ? -0.023 -6.696 15.500 1.00 98.19 183 ILE A C 1
ATOM 1399 O O . ILE A 1 183 ? -0.895 -6.510 16.352 1.00 98.19 183 ILE A O 1
ATOM 1403 N N . ILE A 1 184 ? 1.123 -6.014 15.484 1.00 97.69 184 ILE A N 1
ATOM 1404 C CA . ILE A 1 184 ? 1.466 -4.973 16.453 1.00 97.69 184 I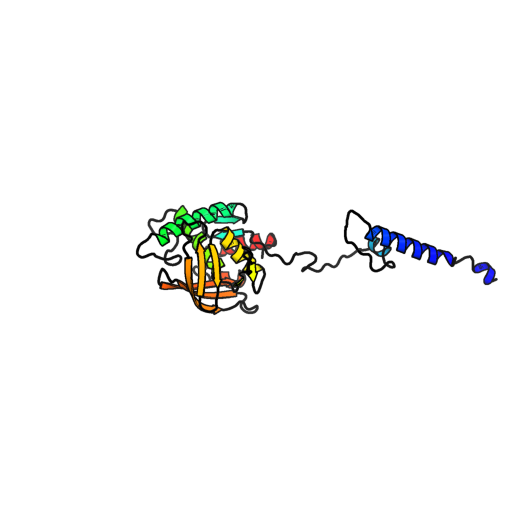LE A CA 1
ATOM 1405 C C . ILE A 1 184 ? 1.716 -3.658 15.720 1.00 97.69 184 ILE A C 1
ATOM 1407 O O . ILE A 1 184 ? 2.643 -3.535 14.909 1.00 97.69 184 ILE A O 1
ATOM 1411 N N . LEU A 1 185 ? 0.908 -2.658 16.066 1.00 97.56 1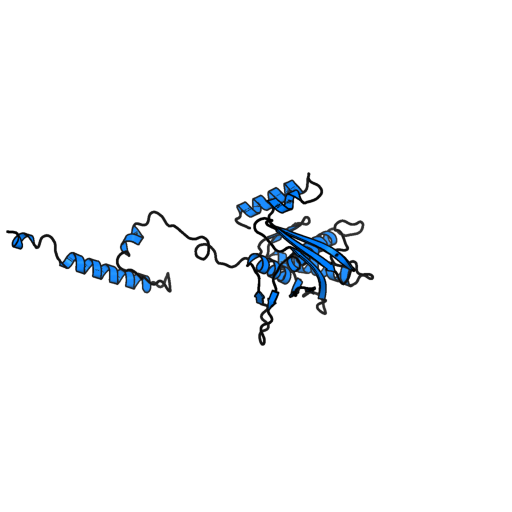85 LEU A N 1
ATOM 1412 C CA . LEU A 1 185 ? 1.012 -1.290 15.571 1.00 97.56 185 LEU A CA 1
ATOM 1413 C C . LEU A 1 185 ? 1.530 -0.371 16.678 1.00 97.56 185 LEU A C 1
ATOM 1415 O O . LEU A 1 185 ? 1.047 -0.420 17.803 1.00 97.56 185 LEU A O 1
ATOM 1419 N N . GLU A 1 186 ? 2.485 0.498 16.370 1.00 96.31 186 GLU A N 1
ATOM 1420 C CA . GLU A 1 186 ? 3.019 1.513 17.279 1.00 96.31 186 GLU A CA 1
ATOM 1421 C C . GLU A 1 186 ? 2.488 2.900 16.919 1.00 96.31 186 GLU A C 1
ATOM 1423 O O . GLU A 1 186 ? 2.548 3.339 15.767 1.00 96.31 186 GLU A O 1
ATOM 1428 N N . CYS A 1 187 ? 2.005 3.620 17.928 1.00 96.00 187 CYS A N 1
ATOM 1429 C CA . CYS A 1 187 ? 1.432 4.950 17.760 1.00 96.00 187 CYS A CA 1
ATOM 1430 C C . CYS A 1 187 ? 2.515 6.012 17.988 1.00 96.00 187 CYS A C 1
ATOM 1432 O O . CYS A 1 187 ? 2.807 6.390 19.126 1.00 96.00 187 CYS A O 1
ATOM 1434 N N . LEU A 1 188 ? 3.120 6.497 16.903 1.00 92.12 188 LEU A N 1
ATOM 1435 C CA . LEU A 1 188 ? 4.372 7.266 16.930 1.00 92.12 188 LEU A CA 1
ATOM 1436 C C . LEU A 1 188 ? 4.274 8.609 17.665 1.00 92.12 188 LEU A C 1
ATOM 1438 O O . LEU A 1 188 ? 5.244 9.053 18.278 1.00 92.12 188 LEU A O 1
ATOM 1442 N N . ASN A 1 189 ? 3.104 9.247 17.614 1.00 93.19 189 ASN A N 1
ATOM 1443 C CA . ASN A 1 189 ? 2.899 10.628 18.068 1.00 93.19 189 ASN A CA 1
ATOM 1444 C C . ASN A 1 189 ? 2.286 10.726 19.476 1.00 93.19 189 ASN A C 1
ATOM 1446 O O . ASN A 1 189 ? 1.836 11.789 19.922 1.00 93.19 189 ASN A O 1
ATOM 1450 N N . ILE A 1 190 ? 2.269 9.615 20.213 1.00 92.31 190 ILE A N 1
ATOM 1451 C CA . ILE A 1 190 ? 1.866 9.575 21.618 1.00 92.31 190 ILE A CA 1
ATOM 1452 C C . ILE A 1 190 ? 3.093 9.280 22.479 1.00 92.31 190 ILE A C 1
ATOM 1454 O O . ILE A 1 190 ? 3.882 8.384 22.184 1.00 92.31 190 ILE A O 1
ATOM 1458 N N . THR A 1 191 ? 3.249 10.041 23.564 1.00 91.00 191 THR A N 1
ATOM 1459 C CA . THR A 1 191 ? 4.312 9.829 24.551 1.00 91.00 191 THR A CA 1
ATOM 1460 C C . THR A 1 191 ? 4.279 8.392 25.066 1.00 91.00 191 THR A C 1
ATOM 1462 O O . THR A 1 191 ? 3.221 7.890 25.435 1.00 91.00 191 THR A O 1
ATOM 1465 N N . GLY A 1 192 ? 5.437 7.731 25.084 1.00 89.75 192 GLY A N 1
ATOM 1466 C CA . GLY A 1 192 ? 5.543 6.319 25.460 1.00 89.75 192 GLY A CA 1
ATOM 1467 C C . GLY A 1 192 ? 5.205 5.330 24.341 1.00 89.75 192 GLY A C 1
ATOM 1468 O O . GLY A 1 192 ? 5.263 4.135 24.598 1.00 89.75 192 GLY A O 1
ATOM 1469 N N . ARG A 1 193 ? 4.883 5.812 23.127 1.00 92.12 193 ARG A N 1
ATOM 1470 C CA . ARG A 1 193 ? 4.652 5.012 21.910 1.00 92.12 193 ARG A CA 1
ATOM 1471 C C . ARG A 1 193 ? 3.814 3.751 22.175 1.00 92.12 193 ARG A C 1
ATOM 1473 O O . ARG A 1 193 ? 4.302 2.632 22.019 1.00 92.12 193 ARG A O 1
ATOM 1480 N N . PRO A 1 194 ? 2.557 3.923 22.620 1.00 94.94 194 PRO A N 1
ATOM 1481 C CA . PRO A 1 194 ? 1.706 2.799 22.962 1.00 94.94 194 PRO A CA 1
ATOM 1482 C C . PRO A 1 194 ? 1.507 1.894 21.746 1.00 94.94 194 PRO A C 1
ATOM 1484 O O . PRO A 1 194 ? 1.394 2.360 20.606 1.00 94.94 194 PRO A O 1
ATOM 1487 N N . GLN A 1 195 ? 1.455 0.595 22.022 1.00 96.00 195 GLN A N 1
ATOM 1488 C CA . GLN A 1 195 ? 1.243 -0.434 21.019 1.00 96.00 195 GLN A CA 1
ATOM 1489 C C . GLN A 1 195 ? -0.223 -0.864 21.013 1.00 96.00 195 GLN A C 1
ATOM 1491 O O . GLN A 1 195 ? -0.796 -1.130 22.068 1.00 96.00 195 GLN A O 1
ATOM 1496 N N . LEU A 1 196 ? -0.810 -0.948 19.823 1.00 96.38 196 LEU A N 1
ATOM 1497 C CA . LEU A 1 196 ? -2.094 -1.595 19.582 1.00 96.38 196 LEU A CA 1
ATOM 1498 C C . LEU A 1 196 ? -1.810 -3.011 19.091 1.00 96.38 196 LEU A C 1
ATOM 1500 O O . LEU A 1 196 ? -1.059 -3.193 18.130 1.00 96.38 196 LEU A O 1
ATOM 1504 N N . ARG A 1 197 ? -2.389 -3.996 19.769 1.00 97.56 197 ARG A N 1
ATOM 1505 C CA . ARG A 1 197 ? -2.164 -5.416 19.515 1.00 97.56 197 ARG A CA 1
ATOM 1506 C C . ARG A 1 197 ? -3.456 -6.073 19.064 1.00 97.56 197 ARG A C 1
ATOM 1508 O O . ARG A 1 197 ? -4.525 -5.806 19.622 1.00 97.56 197 ARG A O 1
ATOM 1515 N N . TYR A 1 198 ? -3.327 -6.899 18.037 1.00 98.31 198 TYR A N 1
ATOM 1516 C CA . TYR A 1 198 ? -4.433 -7.589 17.399 1.00 98.31 198 TYR A CA 1
ATOM 1517 C C . TYR A 1 198 ? -4.047 -9.041 17.165 1.00 98.31 198 TYR A C 1
ATOM 1519 O O . TYR A 1 198 ? -3.030 -9.290 16.521 1.00 98.31 198 TYR A O 1
ATOM 1527 N N . ASP A 1 199 ? -4.873 -9.970 17.634 1.00 98.25 199 ASP A N 1
ATOM 1528 C CA . ASP A 1 199 ? -4.730 -11.387 17.304 1.00 98.25 199 ASP A CA 1
ATOM 1529 C C . ASP A 1 199 ? -5.385 -11.628 15.938 1.00 98.25 199 ASP A C 1
ATOM 1531 O O . ASP A 1 199 ? -6.536 -11.234 15.719 1.00 98.25 199 ASP A O 1
ATOM 1535 N N . ILE A 1 200 ? -4.666 -12.252 15.011 1.00 98.19 200 ILE A N 1
ATOM 1536 C CA . ILE A 1 200 ? -5.199 -12.692 13.725 1.00 98.19 200 ILE A CA 1
ATOM 1537 C C . ILE A 1 200 ? -5.987 -13.974 13.975 1.00 98.19 200 ILE A C 1
ATOM 1539 O O . ILE A 1 200 ? -5.457 -14.978 14.435 1.00 98.19 200 ILE A O 1
ATOM 1543 N N . ILE A 1 201 ? -7.278 -13.933 13.662 1.00 98.00 201 ILE A N 1
ATOM 1544 C CA . ILE A 1 201 ? -8.160 -15.097 13.778 1.00 98.00 201 ILE A CA 1
ATOM 1545 C C . ILE A 1 201 ? -8.211 -15.845 12.455 1.00 98.00 201 ILE A C 1
ATOM 1547 O O . ILE A 1 201 ? -8.168 -17.068 12.430 1.00 98.00 201 ILE A O 1
ATOM 1551 N N . GLU A 1 202 ? -8.340 -15.101 11.357 1.00 97.69 202 GLU A N 1
ATOM 1552 C CA . GLU A 1 202 ? -8.377 -15.668 10.016 1.00 97.69 202 GLU A CA 1
ATOM 1553 C C . GLU A 1 202 ? -7.948 -14.618 8.994 1.00 97.69 202 GLU A C 1
ATOM 1555 O O . GLU A 1 202 ? -8.346 -13.450 9.078 1.00 97.69 202 GLU A O 1
ATOM 1560 N N . CYS A 1 203 ? -7.174 -15.035 7.996 1.00 95.75 203 CYS A N 1
ATOM 1561 C CA . CYS A 1 203 ? -6.749 -14.174 6.903 1.00 95.75 203 CYS A CA 1
ATOM 1562 C C . CYS A 1 203 ? -7.287 -14.725 5.584 1.00 95.75 203 CYS A C 1
ATOM 1564 O O . CYS A 1 203 ? -7.118 -15.894 5.256 1.00 95.75 203 CYS A O 1
ATOM 1566 N N . PHE A 1 204 ? -7.900 -13.858 4.784 1.00 96.25 204 PHE A N 1
ATOM 1567 C CA . PHE A 1 204 ? -8.381 -14.171 3.444 1.00 96.25 204 PHE A CA 1
ATOM 1568 C C . PHE A 1 204 ? -7.527 -13.401 2.432 1.00 96.25 204 PHE A C 1
ATOM 1570 O O . PHE A 1 204 ? -7.884 -12.268 2.083 1.00 96.25 204 PHE A O 1
ATOM 1577 N N . PRO A 1 205 ? -6.411 -13.980 1.943 1.00 93.00 205 PRO A N 1
ATOM 1578 C CA . PRO A 1 205 ? -5.513 -13.306 1.014 1.00 93.00 205 PRO A CA 1
ATOM 1579 C C . PRO A 1 205 ? -6.227 -12.813 -0.241 1.00 93.00 205 PRO A C 1
ATOM 1581 O O . PRO A 1 205 ? -7.266 -13.351 -0.652 1.00 93.00 205 PRO A O 1
ATOM 1584 N N . PHE A 1 206 ? -5.632 -11.814 -0.888 1.00 94.06 206 PHE A N 1
ATOM 1585 C CA . PHE A 1 206 ? -6.089 -11.370 -2.194 1.00 94.06 206 PHE A CA 1
ATOM 1586 C C . PHE A 1 206 ? -6.072 -12.527 -3.205 1.00 94.06 206 PHE A C 1
ATOM 1588 O O . PHE A 1 206 ? -5.162 -13.353 -3.231 1.00 94.06 206 PHE A O 1
ATOM 1595 N N . SER A 1 207 ? -7.095 -12.577 -4.052 1.00 92.12 207 SER A N 1
ATOM 1596 C CA . SER A 1 207 ? -7.159 -13.463 -5.214 1.00 92.12 207 SER A CA 1
ATOM 1597 C C . SER A 1 207 ? -7.739 -12.681 -6.383 1.00 92.12 207 SER A C 1
ATOM 1599 O O . SER A 1 207 ? -8.702 -11.931 -6.196 1.00 92.12 207 SER A O 1
ATOM 1601 N N . SER A 1 208 ? -7.192 -12.893 -7.581 1.00 90.94 208 SER A N 1
ATOM 1602 C CA . SER A 1 208 ? -7.661 -12.267 -8.823 1.00 90.94 208 SER A CA 1
ATOM 1603 C C . SER A 1 208 ? -9.139 -12.548 -9.110 1.00 90.94 208 SER A C 1
ATOM 1605 O O . SER A 1 208 ? -9.823 -11.685 -9.654 1.00 90.94 208 SER A O 1
ATOM 1607 N N . ASP A 1 209 ? -9.653 -13.703 -8.678 1.00 91.94 209 ASP A N 1
ATOM 1608 C CA . ASP A 1 209 ? -11.062 -14.074 -8.849 1.00 91.94 209 ASP A CA 1
ATOM 1609 C C . ASP A 1 209 ? -11.975 -13.263 -7.922 1.00 91.94 209 ASP A C 1
ATOM 1611 O O . ASP A 1 209 ? -13.066 -12.840 -8.303 1.00 91.94 209 ASP A O 1
ATOM 1615 N N . ARG A 1 210 ? -11.529 -13.024 -6.680 1.00 92.31 210 ARG A N 1
ATOM 1616 C CA . ARG A 1 210 ? -12.309 -12.283 -5.676 1.00 92.31 210 ARG A CA 1
ATOM 1617 C C . ARG A 1 210 ? -12.123 -10.771 -5.765 1.00 92.31 210 ARG A C 1
ATOM 1619 O O . ARG A 1 210 ? -12.991 -10.052 -5.271 1.00 92.31 210 ARG A O 1
ATOM 1626 N N . LYS A 1 211 ? -10.988 -10.317 -6.311 1.00 94.94 211 LYS A N 1
ATOM 1627 C CA . LYS A 1 211 ? -10.508 -8.922 -6.360 1.00 94.94 211 LYS A CA 1
ATOM 1628 C C . LYS A 1 211 ? -10.589 -8.190 -5.013 1.00 94.94 211 LYS A C 1
ATOM 1630 O O . LYS A 1 211 ? -10.858 -6.993 -4.956 1.00 94.94 211 LYS A O 1
ATOM 1635 N N . ARG A 1 212 ? -10.404 -8.927 -3.915 1.00 95.06 212 ARG A N 1
ATOM 1636 C CA . ARG A 1 212 ? -10.445 -8.404 -2.545 1.00 95.06 212 ARG A CA 1
ATOM 1637 C C . ARG A 1 212 ? -9.664 -9.284 -1.581 1.00 95.06 212 ARG A C 1
ATOM 1639 O O . ARG A 1 212 ? -9.512 -10.485 -1.816 1.00 95.06 212 ARG A O 1
ATOM 1646 N N . MET A 1 213 ? -9.254 -8.673 -0.482 1.00 95.62 213 MET A N 1
ATOM 1647 C CA . MET A 1 213 ? -8.620 -9.266 0.686 1.00 95.62 213 MET A CA 1
ATOM 1648 C C . MET A 1 213 ? -9.480 -8.982 1.919 1.00 95.62 213 MET A C 1
ATOM 1650 O O . MET A 1 213 ? -10.080 -7.913 2.015 1.00 95.62 213 MET A O 1
ATOM 1654 N N . GLY A 1 214 ? -9.526 -9.913 2.869 1.00 96.94 214 GLY A N 1
ATOM 1655 C CA . GLY A 1 214 ? -10.143 -9.678 4.171 1.00 96.94 214 GLY A CA 1
ATOM 1656 C C . GLY A 1 214 ? -9.331 -10.276 5.310 1.00 96.94 214 GLY A C 1
ATOM 1657 O O . GLY A 1 214 ? -8.505 -11.155 5.089 1.00 96.94 214 GLY A O 1
ATOM 1658 N N . ILE A 1 215 ? -9.569 -9.807 6.528 1.00 97.94 215 ILE A N 1
ATOM 1659 C CA . ILE A 1 215 ? -8.931 -10.322 7.739 1.00 97.94 215 ILE A CA 1
ATOM 1660 C C . ILE A 1 215 ? -9.899 -10.203 8.916 1.00 97.94 215 ILE A C 1
ATOM 1662 O O . ILE A 1 215 ? -10.599 -9.198 9.047 1.00 97.94 215 ILE A O 1
ATOM 1666 N N . ILE A 1 216 ? -9.966 -11.236 9.751 1.00 98.25 216 ILE A N 1
ATOM 1667 C CA . ILE A 1 216 ? -10.668 -11.205 11.033 1.00 98.25 216 ILE A CA 1
ATOM 1668 C C . ILE A 1 216 ? -9.608 -11.074 12.113 1.00 98.25 216 ILE A C 1
ATOM 1670 O O . ILE A 1 216 ? -8.711 -11.911 12.210 1.00 98.25 216 ILE A O 1
ATOM 1674 N N . VAL A 1 217 ? -9.730 -10.031 12.925 1.00 98.06 217 VAL A N 1
ATOM 1675 C CA . VAL A 1 217 ? -8.821 -9.770 14.038 1.00 98.06 217 VAL A CA 1
ATOM 1676 C C . VAL A 1 217 ? -9.590 -9.602 15.337 1.00 98.06 217 VAL A C 1
ATOM 1678 O O . VAL A 1 217 ? -10.736 -9.150 15.332 1.00 98.06 217 VAL A O 1
ATOM 1681 N N . LYS A 1 218 ? -8.952 -9.935 16.454 1.00 97.81 218 LYS A N 1
ATOM 1682 C CA . LYS A 1 218 ? -9.432 -9.614 17.795 1.00 97.81 218 LYS A CA 1
ATOM 1683 C C . LYS A 1 218 ? -8.560 -8.515 18.386 1.00 97.81 218 LYS A C 1
ATOM 1685 O O . LYS A 1 218 ? -7.355 -8.688 18.531 1.00 97.81 218 LYS A O 1
ATOM 1690 N N . GLU A 1 219 ? -9.161 -7.381 18.721 1.00 95.88 219 GLU A N 1
ATOM 1691 C CA . GLU A 1 219 ? -8.452 -6.283 19.379 1.00 95.88 219 GLU A CA 1
ATOM 1692 C C . GLU A 1 219 ? -8.205 -6.621 20.856 1.00 95.88 219 GLU A C 1
ATOM 1694 O O . GLU A 1 219 ? -9.150 -6.903 21.594 1.00 95.88 219 GLU A O 1
ATOM 1699 N N . GLU A 1 220 ? -6.950 -6.553 21.314 1.00 94.75 220 GLU A N 1
ATOM 1700 C CA . GLU A 1 220 ? -6.592 -6.922 22.695 1.00 94.75 220 GLU A CA 1
ATOM 1701 C C . GLU A 1 220 ? -7.236 -5.983 23.732 1.00 94.75 220 GLU A C 1
ATOM 1703 O O . GLU A 1 220 ? -7.665 -6.419 24.798 1.00 94.75 220 GLU A O 1
ATOM 1708 N N . ILE A 1 221 ? -7.353 -4.691 23.405 1.00 91.31 221 ILE A N 1
ATOM 1709 C CA . ILE A 1 221 ? -7.845 -3.651 24.321 1.00 91.31 221 ILE A CA 1
ATOM 1710 C C . ILE A 1 221 ? -9.344 -3.801 24.605 1.00 91.31 221 ILE A C 1
ATOM 1712 O O . ILE A 1 221 ? -9.761 -3.776 25.763 1.00 91.31 221 ILE A O 1
ATOM 1716 N N . SER A 1 222 ? -10.159 -3.907 23.554 1.00 91.75 222 SER A N 1
ATOM 1717 C CA . SER A 1 222 ? -11.622 -3.971 23.669 1.00 91.75 222 SER A CA 1
ATOM 1718 C C . SER A 1 222 ? -12.147 -5.406 23.773 1.00 91.75 222 SER A C 1
ATOM 1720 O O . SER A 1 222 ? -13.287 -5.618 24.184 1.00 91.75 222 SER A O 1
ATOM 1722 N N . GLY A 1 223 ? -11.337 -6.394 23.376 1.00 93.00 223 GLY A N 1
ATOM 1723 C CA . GLY A 1 223 ? -11.737 -7.791 23.229 1.00 93.00 223 GLY A CA 1
ATOM 1724 C C . GLY A 1 223 ? -12.665 -8.051 22.038 1.00 93.00 223 GLY A C 1
ATOM 1725 O O . GLY A 1 223 ? -13.168 -9.169 21.904 1.00 93.00 223 GLY A O 1
ATOM 1726 N N . GLN A 1 224 ? -12.925 -7.044 21.198 1.00 93.06 224 GLN A N 1
ATOM 1727 C CA . GLN A 1 224 ? -13.860 -7.150 20.082 1.00 93.06 224 GLN A CA 1
ATOM 1728 C C . GLN A 1 224 ? -13.233 -7.844 18.876 1.00 93.06 224 GLN A C 1
ATOM 1730 O O . GLN A 1 224 ? -12.063 -7.640 18.554 1.00 93.06 224 GLN A O 1
ATOM 1735 N N . TYR A 1 225 ? -14.056 -8.629 18.183 1.00 96.56 225 TYR A N 1
ATOM 1736 C CA . TYR A 1 225 ? -13.724 -9.206 16.887 1.00 96.56 225 TYR A CA 1
ATOM 1737 C C . TYR A 1 225 ? -14.172 -8.259 15.782 1.00 96.56 225 TYR A C 1
ATOM 1739 O O . TYR A 1 225 ? -15.311 -7.789 15.788 1.00 96.56 225 TYR A O 1
ATOM 1747 N N . VAL A 1 226 ? -13.290 -8.011 14.822 1.00 95.44 226 VAL A N 1
ATOM 1748 C CA . VAL A 1 226 ? -13.535 -7.094 13.711 1.00 95.44 226 VAL A CA 1
ATOM 1749 C C . VAL A 1 226 ? -13.159 -7.786 12.414 1.00 95.44 226 VAL A C 1
ATOM 1751 O O . VAL A 1 226 ? -12.063 -8.329 12.281 1.00 95.44 226 VAL A O 1
ATOM 1754 N N . TYR A 1 227 ? -14.077 -7.758 11.450 1.00 96.50 227 TYR A N 1
ATOM 1755 C CA . TYR A 1 227 ? -13.803 -8.175 10.083 1.00 96.50 227 TYR A CA 1
ATOM 1756 C C . TYR A 1 227 ? -13.495 -6.948 9.231 1.00 96.50 227 TYR A C 1
ATOM 1758 O O . TYR A 1 227 ? -14.332 -6.059 9.082 1.00 96.50 227 TYR A O 1
ATOM 1766 N N . LEU A 1 228 ? -12.288 -6.911 8.676 1.00 96.56 228 LEU A N 1
ATOM 1767 C CA . LEU A 1 228 ? -11.806 -5.846 7.808 1.00 96.56 228 LEU A CA 1
ATOM 1768 C C . LEU A 1 228 ? -11.653 -6.381 6.391 1.00 96.56 228 LEU A C 1
ATOM 1770 O O . LEU A 1 228 ? -11.211 -7.512 6.189 1.00 96.56 228 LEU A O 1
ATOM 1774 N N . ILE A 1 229 ? -12.005 -5.562 5.407 1.00 95.25 229 ILE A N 1
ATOM 1775 C CA . ILE A 1 229 ? -12.000 -5.953 4.001 1.00 95.25 229 ILE A CA 1
ATOM 1776 C C . ILE A 1 229 ? -11.551 -4.783 3.126 1.00 95.25 229 ILE A C 1
ATOM 1778 O O . ILE A 1 229 ? -11.964 -3.645 3.338 1.00 95.25 229 ILE A O 1
ATOM 1782 N N . LYS A 1 230 ? -10.709 -5.074 2.133 1.00 94.75 230 LYS A N 1
ATOM 1783 C CA . LYS A 1 230 ? -10.277 -4.131 1.094 1.00 94.75 230 LYS A CA 1
ATOM 1784 C C . LYS A 1 230 ? -10.323 -4.807 -0.271 1.00 94.75 230 LYS A C 1
ATOM 1786 O O . LYS A 1 230 ? -10.074 -6.008 -0.379 1.00 94.75 230 LYS A O 1
ATOM 1791 N N . GLY A 1 231 ? -10.609 -4.065 -1.328 1.00 94.44 231 GLY A N 1
ATOM 1792 C CA . GLY A 1 231 ? -10.668 -4.621 -2.676 1.00 94.44 231 GLY A CA 1
ATOM 1793 C C . GLY A 1 231 ? -11.128 -3.603 -3.701 1.00 94.44 231 GLY A C 1
ATOM 1794 O O . GLY A 1 231 ? -11.314 -2.436 -3.367 1.00 94.44 231 GLY A O 1
ATOM 1795 N N . ALA A 1 232 ? -11.330 -4.072 -4.930 1.00 93.38 232 ALA A N 1
ATOM 1796 C CA . ALA A 1 232 ? -11.811 -3.240 -6.023 1.00 93.38 232 ALA A CA 1
ATOM 1797 C C . ALA A 1 232 ? -13.191 -2.642 -5.708 1.00 93.38 232 ALA A C 1
ATOM 1799 O O . ALA A 1 232 ? -14.082 -3.336 -5.212 1.00 93.38 232 ALA A O 1
ATOM 1800 N N . ASP A 1 233 ? -13.364 -1.377 -6.062 1.00 91.31 233 ASP A N 1
ATOM 1801 C CA . ASP A 1 233 ? -14.617 -0.618 -6.076 1.00 91.31 233 ASP A CA 1
ATOM 1802 C C . ASP A 1 233 ? -15.845 -1.437 -6.517 1.00 91.31 233 ASP A C 1
ATOM 1804 O O . ASP A 1 233 ? -16.779 -1.635 -5.741 1.00 91.31 233 ASP A O 1
ATOM 1808 N N . SER A 1 234 ? -15.787 -2.035 -7.705 1.00 90.00 234 SER A N 1
ATOM 1809 C CA . SER A 1 234 ? -16.818 -2.876 -8.322 1.00 90.00 234 SER A CA 1
ATOM 1810 C C . SER A 1 234 ? -17.208 -4.098 -7.483 1.00 90.00 234 SER A C 1
ATOM 1812 O O . SER A 1 234 ? -18.297 -4.650 -7.639 1.00 90.00 234 SER A O 1
ATOM 1814 N N . VAL A 1 235 ? -16.333 -4.541 -6.576 1.00 92.75 235 VAL A N 1
ATOM 1815 C CA . VAL A 1 235 ? -16.590 -5.649 -5.649 1.00 92.75 235 VAL A CA 1
ATOM 1816 C C . VAL A 1 235 ? -17.047 -5.146 -4.282 1.00 92.75 235 VAL A C 1
ATOM 1818 O O . VAL A 1 235 ? -17.850 -5.821 -3.627 1.00 92.75 235 VAL A O 1
ATOM 1821 N N . MET A 1 236 ? -16.544 -3.997 -3.841 1.00 91.56 236 MET A N 1
ATOM 1822 C CA . MET A 1 236 ? -16.811 -3.449 -2.516 1.00 91.56 236 MET A CA 1
ATOM 1823 C C . MET A 1 236 ? -18.139 -2.691 -2.448 1.00 91.56 236 MET A C 1
ATOM 1825 O O . MET A 1 236 ? -18.903 -2.938 -1.517 1.00 91.56 236 MET A O 1
ATOM 1829 N N . ILE A 1 237 ? -18.458 -1.850 -3.438 1.00 88.69 237 ILE A N 1
ATOM 1830 C CA . ILE A 1 237 ? -19.665 -1.002 -3.457 1.00 88.69 237 ILE A CA 1
ATOM 1831 C C . ILE A 1 237 ? -20.958 -1.822 -3.284 1.00 88.69 237 ILE A C 1
ATOM 1833 O O . ILE A 1 237 ? -21.735 -1.500 -2.383 1.00 88.69 237 ILE A O 1
ATOM 1837 N N . PRO A 1 238 ? -21.171 -2.953 -3.996 1.00 87.19 238 PRO A N 1
ATOM 1838 C CA . PRO A 1 238 ? -22.384 -3.762 -3.818 1.00 87.19 238 PRO A CA 1
ATOM 1839 C C . PRO A 1 238 ? -22.520 -4.431 -2.439 1.00 87.19 238 PRO A C 1
ATOM 1841 O O . PRO A 1 238 ? -23.544 -5.043 -2.148 1.00 87.19 238 PRO A O 1
ATOM 1844 N N . ARG A 1 239 ? -21.471 -4.406 -1.604 1.00 86.75 239 ARG A N 1
ATOM 1845 C CA . ARG A 1 239 ? -21.442 -5.035 -0.270 1.00 86.75 239 ARG A CA 1
ATOM 1846 C C . ARG A 1 239 ? -21.655 -4.036 0.865 1.00 86.75 239 ARG A C 1
ATOM 1848 O O . ARG A 1 239 ? -21.764 -4.462 2.014 1.00 86.75 239 ARG A O 1
ATOM 1855 N N . VAL A 1 240 ? -21.704 -2.739 0.568 1.00 83.25 240 VAL A N 1
ATOM 1856 C CA . VAL A 1 240 ? -21.978 -1.704 1.567 1.00 83.25 240 VAL A CA 1
ATOM 1857 C C . VAL A 1 240 ? -23.468 -1.728 1.920 1.00 83.25 240 VAL A C 1
ATOM 1859 O O . VAL A 1 240 ? -24.333 -1.701 1.048 1.00 83.25 240 VAL A O 1
ATOM 1862 N N . ALA A 1 241 ? -23.782 -1.805 3.215 1.00 72.88 241 ALA A N 1
ATOM 1863 C CA . ALA A 1 241 ? -25.159 -1.758 3.697 1.00 72.88 241 ALA A CA 1
ATOM 1864 C C . ALA A 1 241 ? -25.753 -0.343 3.532 1.00 72.88 241 ALA A C 1
ATOM 1866 O O . ALA A 1 241 ? -25.097 0.637 3.874 1.00 72.88 241 ALA A O 1
ATOM 1867 N N . GLY A 1 242 ? -27.005 -0.234 3.067 1.00 63.56 242 GLY A N 1
ATOM 1868 C CA . GLY A 1 242 ? -27.686 1.058 2.850 1.00 63.56 242 GLY A CA 1
ATOM 1869 C C . GLY A 1 242 ? -27.586 1.564 1.406 1.00 63.56 242 GLY A C 1
ATOM 1870 O O . GLY A 1 242 ? -27.074 2.651 1.157 1.00 63.56 242 GLY A O 1
ATOM 1871 N N . HIS A 1 243 ? -28.093 0.751 0.478 1.00 56.31 243 HIS A N 1
ATOM 1872 C CA . HIS A 1 243 ? -27.807 0.710 -0.964 1.00 56.31 243 HIS A CA 1
ATOM 1873 C C . HIS A 1 243 ? -28.087 1.991 -1.792 1.00 56.31 243 HIS A C 1
ATOM 1875 O O . HIS A 1 243 ? -27.702 2.029 -2.959 1.00 56.31 243 HIS A O 1
ATOM 1881 N N . ASP A 1 244 ? -28.706 3.041 -1.233 1.00 59.16 244 ASP A N 1
ATOM 1882 C CA . ASP A 1 244 ? -29.437 4.018 -2.061 1.00 59.16 244 ASP A CA 1
ATOM 1883 C C . ASP A 1 244 ? -28.862 5.448 -2.118 1.00 59.16 244 ASP A C 1
ATOM 1885 O O . ASP A 1 244 ? -29.143 6.155 -3.082 1.00 59.16 244 ASP A O 1
ATOM 1889 N N . SER A 1 245 ? -28.057 5.914 -1.151 1.00 58.06 245 SER A N 1
ATOM 1890 C CA . SER A 1 245 ? -27.598 7.326 -1.131 1.00 58.06 245 SER A CA 1
ATOM 1891 C C . SER A 1 245 ? -26.091 7.534 -0.967 1.00 58.06 245 SER A C 1
ATOM 1893 O O . SER A 1 245 ? -25.527 8.395 -1.639 1.00 58.06 245 SER A O 1
ATOM 1895 N N . ASN A 1 246 ? -25.401 6.732 -0.151 1.00 61.38 246 ASN A N 1
ATOM 1896 C CA . ASN A 1 246 ? -23.940 6.833 -0.018 1.00 61.38 246 ASN A CA 1
ATOM 1897 C C . ASN A 1 246 ? -23.179 6.200 -1.196 1.00 61.38 246 ASN A C 1
ATOM 1899 O O . ASN A 1 246 ? -22.030 6.563 -1.439 1.00 61.38 246 ASN A O 1
ATOM 1903 N N . ASN A 1 247 ? -23.806 5.283 -1.938 1.00 68.69 247 ASN A N 1
ATOM 1904 C CA . ASN A 1 247 ? -23.150 4.565 -3.032 1.00 68.69 247 ASN A CA 1
ATOM 1905 C C . ASN A 1 247 ? -22.903 5.455 -4.253 1.00 68.69 247 ASN A C 1
ATOM 1907 O O . ASN A 1 247 ? -21.789 5.451 -4.759 1.00 68.69 247 ASN A O 1
ATOM 1911 N N . ALA A 1 248 ? -23.877 6.281 -4.652 1.00 74.31 248 ALA A N 1
ATOM 1912 C CA . ALA A 1 248 ? -23.718 7.198 -5.785 1.00 74.31 248 ALA A CA 1
ATOM 1913 C C . ALA A 1 248 ? -22.555 8.180 -5.566 1.00 74.31 248 ALA A C 1
ATOM 1915 O O . ALA A 1 248 ? -21.733 8.396 -6.448 1.00 74.31 248 ALA A O 1
ATOM 1916 N N . PHE A 1 249 ? -22.428 8.707 -4.344 1.00 79.44 249 PHE A N 1
ATOM 1917 C CA . PHE A 1 249 ? -21.311 9.579 -3.995 1.00 79.44 249 PHE A CA 1
ATOM 1918 C C . PHE A 1 249 ? -19.956 8.850 -4.052 1.00 79.44 249 PHE A C 1
ATOM 1920 O O . PHE A 1 249 ? -18.965 9.424 -4.497 1.00 79.44 249 PHE A O 1
ATOM 1927 N N . MET A 1 250 ? -19.889 7.595 -3.593 1.00 81.44 250 MET A N 1
ATOM 1928 C CA . MET A 1 250 ? -18.656 6.804 -3.667 1.00 81.44 250 MET A CA 1
ATOM 1929 C C . MET A 1 250 ? -18.283 6.454 -5.111 1.00 81.44 250 MET A C 1
ATOM 1931 O O . MET A 1 250 ? -17.107 6.544 -5.450 1.00 81.44 250 MET A O 1
ATOM 1935 N N . GLU A 1 251 ? -19.260 6.106 -5.949 1.00 85.31 251 GLU A N 1
ATOM 1936 C CA . GLU A 1 251 ? -19.061 5.852 -7.381 1.00 85.31 251 GLU A CA 1
ATOM 1937 C C . GLU A 1 251 ? -18.485 7.086 -8.082 1.00 85.31 251 GLU A C 1
ATOM 1939 O O . GLU A 1 251 ? -17.441 6.984 -8.722 1.00 85.31 251 GLU A O 1
ATOM 1944 N N . ASP A 1 252 ? -19.069 8.268 -7.861 1.00 87.56 252 ASP A N 1
ATOM 1945 C CA . ASP A 1 252 ? -18.584 9.523 -8.449 1.00 87.56 252 ASP A CA 1
ATOM 1946 C C . ASP A 1 252 ? -17.129 9.837 -8.055 1.00 87.56 252 ASP A C 1
ATOM 1948 O O . ASP A 1 252 ? -16.331 10.288 -8.881 1.00 87.56 252 ASP A O 1
ATOM 1952 N N . VAL A 1 253 ? -16.764 9.600 -6.789 1.00 87.62 253 VAL A N 1
ATOM 1953 C CA . VAL A 1 253 ? -15.396 9.836 -6.299 1.00 87.62 253 VAL A CA 1
ATOM 1954 C C . VAL A 1 253 ? -14.407 8.854 -6.921 1.00 87.62 253 VAL A C 1
ATOM 1956 O O . VAL A 1 253 ? -13.309 9.255 -7.314 1.00 87.62 253 VAL A O 1
ATOM 1959 N N . VAL A 1 254 ? -14.768 7.573 -7.003 1.00 90.44 254 VAL A N 1
ATOM 1960 C CA . VAL A 1 254 ? -13.892 6.555 -7.592 1.00 90.44 254 VAL A CA 1
ATOM 1961 C C . VAL A 1 254 ? -13.709 6.807 -9.089 1.00 90.44 254 VAL A C 1
ATOM 1963 O O . VAL A 1 254 ? -12.579 6.762 -9.576 1.00 90.44 254 VAL A O 1
ATOM 1966 N N . ASP A 1 255 ? -14.774 7.181 -9.796 1.00 90.06 255 ASP A N 1
ATOM 1967 C CA . ASP A 1 255 ? -14.713 7.567 -11.205 1.00 90.06 255 ASP A CA 1
ATOM 1968 C C . ASP A 1 255 ? -13.818 8.793 -11.426 1.00 90.06 255 ASP A C 1
ATOM 1970 O O . ASP A 1 255 ? -13.036 8.830 -12.383 1.00 90.06 255 ASP A O 1
ATOM 1974 N N . ASP A 1 256 ? -13.885 9.799 -10.546 1.00 91.75 256 ASP A N 1
ATOM 1975 C CA . ASP A 1 256 ? -12.969 10.941 -10.599 1.00 91.75 256 ASP A CA 1
ATOM 1976 C C . ASP A 1 256 ? -11.510 10.494 -10.431 1.00 91.75 256 ASP A C 1
ATOM 1978 O O . ASP A 1 256 ? -10.627 10.926 -11.176 1.00 91.75 256 ASP A O 1
ATOM 1982 N N . TYR A 1 257 ? -11.233 9.584 -9.500 1.00 92.56 257 TYR A N 1
ATOM 1983 C CA . TYR A 1 257 ? -9.878 9.078 -9.277 1.00 92.56 257 TYR A CA 1
ATOM 1984 C C . TYR A 1 257 ? -9.362 8.268 -10.467 1.00 92.56 257 TYR A C 1
ATOM 1986 O O . TYR A 1 257 ? -8.232 8.507 -10.911 1.00 92.56 257 TYR A O 1
ATOM 1994 N N . ALA A 1 258 ? -10.207 7.418 -11.049 1.00 90.94 258 ALA A N 1
ATOM 1995 C CA . ALA A 1 258 ? -9.890 6.648 -12.244 1.00 90.94 258 ALA A CA 1
ATOM 1996 C C . ALA A 1 258 ? -9.577 7.561 -13.444 1.00 90.94 258 ALA A C 1
ATOM 1998 O O . ALA A 1 258 ? -8.596 7.335 -14.157 1.00 90.94 258 ALA A O 1
ATOM 1999 N N . ARG A 1 259 ? -10.327 8.661 -13.634 1.00 90.81 259 ARG A N 1
ATOM 2000 C CA . ARG A 1 259 ? -10.043 9.671 -14.680 1.00 90.81 259 ARG A CA 1
ATOM 2001 C C . ARG A 1 259 ? -8.681 10.341 -14.511 1.00 90.81 259 ARG A C 1
ATOM 2003 O O . ARG A 1 259 ? -8.070 10.741 -15.500 1.00 90.81 259 ARG A O 1
ATOM 2010 N N . HIS A 1 260 ? -8.193 10.441 -13.278 1.00 90.06 260 HIS A N 1
ATOM 2011 C CA . HIS A 1 260 ? -6.864 10.963 -12.961 1.00 90.06 260 HIS A CA 1
ATOM 2012 C C . HIS A 1 260 ? -5.768 9.881 -12.935 1.00 90.06 260 HIS A C 1
ATOM 2014 O O . HIS A 1 260 ? -4.646 10.177 -12.515 1.00 90.06 260 HIS A O 1
ATOM 2020 N N . GLY A 1 261 ? -6.066 8.650 -13.370 1.00 86.19 261 GLY A N 1
ATOM 2021 C CA . GLY A 1 261 ? -5.107 7.544 -13.437 1.00 86.19 261 GLY A CA 1
ATOM 2022 C C . GLY A 1 261 ? -4.648 7.044 -12.067 1.00 86.19 261 GLY A C 1
ATOM 2023 O O . GLY A 1 261 ? -3.483 6.674 -11.917 1.00 86.19 261 GLY A O 1
ATOM 2024 N N . LYS A 1 262 ? -5.524 7.108 -11.058 1.00 85.25 262 LYS A N 1
ATOM 2025 C CA . LYS A 1 262 ? -5.275 6.557 -9.722 1.00 85.25 262 LYS A CA 1
ATOM 2026 C C . LYS A 1 262 ? -6.005 5.227 -9.600 1.00 85.25 262 LYS A C 1
ATOM 2028 O O . LYS A 1 262 ? -7.220 5.196 -9.782 1.00 85.25 262 LYS A O 1
ATOM 2033 N N . ASP A 1 263 ? -5.230 4.190 -9.307 1.00 80.69 263 ASP A N 1
ATOM 2034 C CA . ASP A 1 263 ? -5.700 2.832 -9.018 1.00 80.69 263 ASP A CA 1
ATOM 2035 C C . ASP A 1 263 ? -6.096 2.681 -7.538 1.00 80.69 263 ASP A C 1
ATOM 2037 O O . ASP A 1 263 ? -5.463 3.351 -6.681 1.00 80.69 263 ASP A O 1
#

Foldseek 3Di:
DVVVCPPVDDPVVVVVLLVVLVVLQVCQQVPPVDHPDHDPDSPCSVVVVVDPDDDDDVDPTVDDQADAQAWDDDVLDIDGPPPCLVVLLVLLQVLVVVQVPDVLRCPLPNDAQPDPPDDSSNSVNSRSNNQLVLLQPFFPKAWDDDPPDPDTDIDHPGNNSVNSQVSSVSSQWHWDGDDPFKTWTFRRPDPVGDIWIKTWPDWADDDPVQQKTKTWIQTPSNRDIDIHMDGDLVNVLVVDPPNDPVSVVVVVVVVVCVVVVHD

Sequence (263 aa):
YIVLLSYIIPISLRVNLDMAKTLYASRIGNDSKIPGTVARNTAIVEDLGTVDYVLTDKTGTLTKNDMLFKKLRVPAGEYSSGTDTQQISLMITRVLRRILAARPSPGVFGRSPGQRGQTEEESQGLELLTAMVTLALCHNVTPVETAGSDEWTLQAPSPDEAALVKYARECGIKLIRRDDDSIILECLNITGRPQLRYDIIECFPFSSDRKRMGIIVKEEISGQYVYLIKGADSVMIPRVAGHDSNNAFMEDVVDDYARHGKD

pLDDT: mean 89.9, std 8.16, range [56.31, 98.31]

InterPro domains:
  IPR018303 P-type ATPase, phosphorylation site [PS00154] (57-63)
  IPR023214 HAD superfamily [G3DSA:3.40.50.1000] (52-66)
  IPR023299 P-type ATPase, cytoplasmic domain N [G3DSA:3.40.1110.10] (100-261)
  IPR023299 P-type ATPase, cytoplasmic domain N [SSF81660] (62-260)
  IPR036412 HAD-like superfamily [SSF56784] (44-67)

Organism: Perkinsus olseni (NCBI:txid32597)

Radius of gyration: 28.72 Å; chains: 1; bounding box: 64×34×104 Å

Secondary structure (DSSP, 8-state):
-HHHHTTSS-HHHHHHHHHHHHHHHHHHHT-TTSTT-----STTTTGGGG-------TBTTTB-S-----EEEETTEEEETTTSHHHHHHHHHHHHHHHHHSSS--TTTS--TT-TT--HHHHHHHHHHHHHHHHHHSS--EEEE-TT---EEEE-SSHHHHHHHHHHHHTTEEEEEE-SSEEEEEETTSTT-PEEEEEEEEEEEEETTTTEEEEEEEETTT--EEEEEEE-HHHHGGGSSSTTTHHHHHHHHHHHHHHTT--